Protein AF-A0A9P8T860-F1 (afdb_monomer)

Radius of gyration: 18.91 Å; Cα contacts (8 Å, |Δi|>4): 315; chains: 1; bounding box: 44×44×67 Å

Organism: NCBI:txid1378264

pLDDT: mean 85.7, std 18.09, range [30.73, 98.75]

Sequence (230 aa):
MTDKELSKEKPVKYVIIPVSTVGCGKTEINICLNKLLPGSKIVKNSDYSHSSSFYSACVHALLLDGINVVILNKNNHRSFHRSQVLSAFQKALGDNYDIKYICLDYLSDTDQTSSNFKDIAKSSISRRSGKEGNISGNEYSDAKVASIIDHFTKDFQKLDISSETNESFDLVLKLKPFEPEYHNNLKKISKELNETYPDLLPSIPDDKKLEELLKDIFTNTNKEDQKNTK

Secondary structure (DSSP, 8-state):
-------PPPPEEEEEEEE--TTSSHHHHHHHHHHHSTTEEEEEGGG-SSHHHHHHHHHHHHTSTT--EEEEES---SHHHHHHHHHHHHHHHTTT-EEEEEEEESSTTS-TTSHHHHHHHHHHHHHHTT-SS---SSPPPHHHHHHHHHHHHHT------SSSSS---SEEEE---STTTHHHHHHHHHHHHHHH-TTT-SSPPPHHHHHHHHHHHHHHHHHHHHHTT-

Foldseek 3Di:
DDPPPPPDAFAEAEEEAEAAAFQQCLVLLLQLLQVQWWQEDEQEPVVDPDPLVSLVVQLVSCVDPRHRYYYYNDNCQALVSQLVNVVSCCVRPVVRHHYAYEYEYAPLPHDLVDPVNLVSSLVSVCLLLLNPPDPDDDDQPSVNSSVRSCVSSVNGDHDDPPDPDRNDHPHYQYAHGDPPRSLVSLQSVLVVCCVPPCVRRVDRDDSVSSVVSSVVVSVVSNVVSVVVPD

Structure (mmCIF, N/CA/C/O backbone):
data_AF-A0A9P8T860-F1
#
_entry.id   AF-A0A9P8T860-F1
#
loop_
_atom_site.group_PDB
_atom_site.id
_atom_site.type_symbol
_atom_site.label_atom_id
_atom_site.label_alt_id
_atom_site.label_comp_id
_atom_site.label_asym_id
_atom_site.label_entity_id
_atom_site.label_seq_id
_atom_site.pdbx_PDB_ins_code
_atom_site.Cartn_x
_atom_site.Cartn_y
_atom_site.Cartn_z
_atom_site.occupancy
_atom_site.B_iso_or_equiv
_atom_site.auth_seq_id
_atom_site.auth_comp_id
_atom_site.auth_asym_id
_atom_site.auth_atom_id
_atom_site.pdbx_PDB_model_num
ATOM 1 N N . MET A 1 1 ? -26.586 17.240 37.371 1.00 40.09 1 MET A N 1
ATOM 2 C CA . MET A 1 1 ? -26.312 15.792 37.256 1.00 40.09 1 MET A CA 1
ATOM 3 C C . MET A 1 1 ?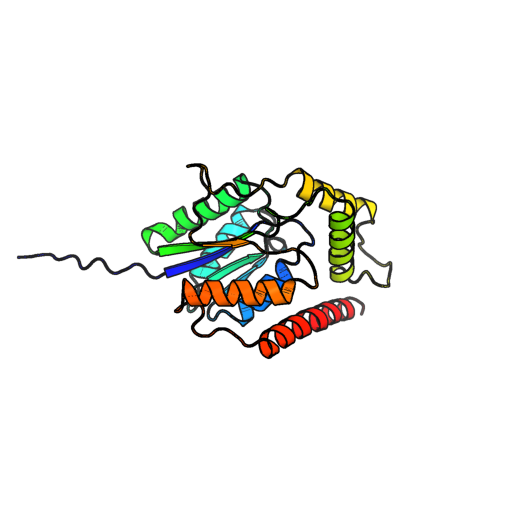 -25.517 15.605 35.981 1.00 40.09 1 MET A C 1
ATOM 5 O O . MET A 1 1 ? -25.828 16.253 34.997 1.00 40.09 1 MET A O 1
ATOM 9 N N . THR A 1 2 ? -24.396 14.904 36.079 1.00 42.91 2 THR A N 1
ATOM 10 C CA . THR A 1 2 ? -23.277 14.918 35.132 1.00 42.91 2 THR A CA 1
ATOM 11 C C . THR A 1 2 ? -23.538 14.043 33.910 1.00 42.91 2 THR A C 1
ATOM 13 O O . THR A 1 2 ? -23.426 12.822 34.016 1.00 42.91 2 THR A O 1
ATOM 16 N N . ASP A 1 3 ? -23.777 14.661 32.755 1.00 42.56 3 ASP A N 1
ATOM 17 C CA . ASP A 1 3 ? -23.624 14.002 31.457 1.00 42.56 3 ASP A CA 1
ATOM 18 C C . ASP A 1 3 ? -22.132 13.919 31.135 1.00 42.56 3 ASP A C 1
ATOM 20 O O . ASP A 1 3 ? -21.539 14.758 30.460 1.00 42.56 3 ASP A O 1
ATOM 24 N N . LYS A 1 4 ? -21.490 12.894 31.696 1.00 45.06 4 LYS A N 1
ATOM 25 C CA . LYS A 1 4 ? -20.243 12.378 31.146 1.00 45.06 4 LYS A CA 1
ATOM 26 C C . LYS A 1 4 ? -20.657 11.648 29.867 1.00 45.06 4 LYS A C 1
ATOM 28 O O . LYS A 1 4 ? -20.948 10.454 29.912 1.00 45.06 4 LYS A O 1
ATOM 33 N N . GLU A 1 5 ? -20.754 12.372 28.751 1.00 48.91 5 GLU A N 1
ATOM 34 C CA . GLU A 1 5 ? -20.689 11.747 27.432 1.00 48.91 5 GLU A CA 1
ATOM 35 C C . GLU A 1 5 ? -19.371 10.977 27.399 1.00 48.91 5 GLU A C 1
ATOM 37 O O . GLU A 1 5 ? -18.283 11.532 27.253 1.00 48.91 5 GLU A O 1
ATOM 42 N N . LEU A 1 6 ? -19.468 9.679 27.665 1.00 46.19 6 LEU A N 1
ATOM 43 C CA . LEU A 1 6 ? -18.391 8.743 27.454 1.00 46.19 6 LEU A CA 1
ATOM 44 C C . LEU A 1 6 ? -18.148 8.777 25.946 1.00 46.19 6 LEU A C 1
ATOM 46 O O . LEU A 1 6 ? -18.922 8.185 25.194 1.00 46.19 6 LEU A O 1
ATOM 50 N N . SER A 1 7 ? -17.147 9.540 25.500 1.00 55.41 7 SER A N 1
ATOM 51 C CA . SER A 1 7 ? -16.712 9.550 24.108 1.00 55.41 7 SER A CA 1
ATOM 52 C C . SER A 1 7 ? -16.383 8.107 23.741 1.00 55.41 7 SER A C 1
ATOM 54 O O . SER A 1 7 ? -15.329 7.597 24.120 1.00 55.41 7 SER A O 1
ATOM 56 N N . LYS A 1 8 ? -17.319 7.404 23.095 1.00 65.50 8 LYS A N 1
ATOM 57 C CA . LYS A 1 8 ? -17.055 6.063 22.583 1.00 65.50 8 LYS A CA 1
ATOM 58 C C . LYS A 1 8 ? -15.900 6.218 21.609 1.00 65.50 8 LYS A C 1
ATOM 60 O O . LYS A 1 8 ? -16.024 6.965 20.639 1.00 65.50 8 LYS A O 1
ATOM 65 N N . GLU A 1 9 ? -14.781 5.565 21.904 1.00 83.44 9 GLU A N 1
ATOM 66 C CA . GLU A 1 9 ? -13.654 5.523 20.982 1.00 83.44 9 GLU A CA 1
ATOM 67 C C . GLU A 1 9 ? -14.160 5.035 19.626 1.00 83.44 9 GLU A C 1
ATOM 69 O O . GLU A 1 9 ? -14.922 4.064 19.535 1.00 83.44 9 GLU A O 1
ATOM 74 N N . LYS A 1 10 ? -13.809 5.777 18.574 1.00 91.88 10 LYS A N 1
ATOM 75 C CA . LYS A 1 10 ? -14.238 5.431 17.225 1.00 91.88 10 LYS A CA 1
ATOM 76 C C . LYS A 1 10 ? -13.583 4.104 16.838 1.00 91.88 10 LYS A C 1
ATOM 78 O O . LYS A 1 10 ? -12.382 3.948 17.053 1.00 91.88 10 LYS A O 1
ATOM 83 N N . PRO A 1 11 ? -14.324 3.160 16.236 1.00 94.44 11 PRO A N 1
ATOM 84 C CA . PRO A 1 11 ? -13.715 1.954 15.695 1.00 94.44 11 PRO A CA 1
ATOM 85 C C . PRO A 1 11 ? -12.637 2.311 14.664 1.00 94.44 11 PRO A C 1
ATOM 87 O O . PRO A 1 11 ? -12.823 3.212 13.840 1.00 94.44 11 PRO A O 1
ATOM 90 N N . VAL A 1 12 ? -11.523 1.583 14.701 1.00 96.38 12 VAL A N 1
ATOM 91 C CA . VAL A 1 12 ? -10.369 1.838 13.834 1.00 96.38 12 VAL A CA 1
ATOM 92 C C . VAL A 1 12 ? -10.547 1.154 12.476 1.00 96.38 12 VAL A C 1
ATOM 94 O O . VAL A 1 12 ? -10.996 0.006 12.390 1.00 96.38 12 VAL A O 1
ATOM 97 N N . LYS A 1 13 ? -10.183 1.853 11.398 1.00 97.81 13 LYS A N 1
ATOM 98 C CA . LYS A 1 13 ? -10.101 1.317 10.032 1.00 97.81 13 LYS A CA 1
ATOM 99 C C . LYS A 1 13 ? -8.734 1.633 9.433 1.00 97.81 13 LYS A C 1
ATOM 101 O O . LYS A 1 13 ? -8.210 2.723 9.626 1.00 97.81 13 LYS A O 1
ATOM 106 N N . TYR A 1 14 ? -8.183 0.704 8.660 1.00 98.50 14 TYR A N 1
ATOM 107 C CA . TYR A 1 14 ? -6.854 0.826 8.065 1.00 98.50 14 TYR A CA 1
ATOM 108 C C . TYR A 1 14 ? -6.935 0.940 6.544 1.00 98.50 14 TYR A C 1
ATOM 110 O O . TYR A 1 14 ? -7.648 0.185 5.875 1.00 98.50 14 TYR A O 1
ATOM 118 N N . VAL A 1 15 ? -6.157 1.862 5.986 1.00 98.56 15 VAL A N 1
ATOM 119 C CA . VAL A 1 15 ? -6.066 2.102 4.545 1.00 98.56 15 VAL A CA 1
ATOM 120 C C . VAL A 1 15 ? -4.610 1.949 4.125 1.00 98.56 15 VAL A C 1
ATOM 122 O O . VAL A 1 15 ? -3.773 2.792 4.441 1.00 98.56 15 VAL A O 1
ATOM 125 N N . ILE A 1 16 ? -4.302 0.872 3.401 1.00 98.69 16 ILE A N 1
ATOM 126 C CA . ILE A 1 16 ? -2.951 0.595 2.900 1.00 98.69 16 ILE A CA 1
ATOM 127 C C . ILE A 1 16 ? -2.813 1.166 1.485 1.00 98.69 16 ILE A C 1
ATOM 129 O O . ILE A 1 16 ? -3.551 0.792 0.566 1.00 98.69 16 ILE A O 1
ATOM 133 N N . ILE A 1 17 ? -1.856 2.079 1.315 1.00 98.12 17 ILE A N 1
ATOM 134 C CA . ILE A 1 17 ? -1.696 2.933 0.136 1.00 98.12 17 ILE A CA 1
ATOM 135 C C . ILE A 1 17 ? -0.284 2.745 -0.434 1.00 98.12 17 ILE A C 1
ATOM 137 O O . ILE A 1 17 ? 0.679 3.304 0.091 1.00 98.12 17 ILE A O 1
ATOM 141 N N . PRO A 1 18 ? -0.124 1.999 -1.538 1.00 97.69 18 PRO A N 1
ATOM 142 C CA . PRO A 1 18 ? 1.141 1.946 -2.254 1.00 97.69 18 PRO A CA 1
ATOM 143 C C . PRO A 1 18 ? 1.462 3.288 -2.910 1.00 97.69 18 PRO A C 1
ATOM 145 O O . PRO A 1 18 ? 0.601 3.874 -3.569 1.00 97.69 18 PRO A O 1
ATOM 148 N N . VAL A 1 19 ? 2.717 3.716 -2.792 1.00 96.12 19 VAL A N 1
ATOM 149 C CA . VAL A 1 19 ? 3.338 4.813 -3.540 1.00 96.12 19 VAL A CA 1
ATOM 150 C C . VAL A 1 19 ? 4.437 4.194 -4.399 1.00 96.12 19 VAL A C 1
ATOM 152 O O . VAL A 1 19 ? 5.501 3.804 -3.928 1.00 96.12 19 VAL A O 1
ATOM 155 N N . SER A 1 20 ? 4.110 3.976 -5.670 1.00 95.31 20 SER A N 1
ATOM 156 C CA . SER A 1 20 ? 4.873 3.131 -6.593 1.00 95.31 20 SER A CA 1
ATOM 157 C C . SER A 1 20 ? 4.577 3.486 -8.050 1.00 95.31 20 SER A C 1
ATOM 159 O O . SER A 1 20 ? 3.669 4.263 -8.345 1.00 95.31 20 SER A O 1
ATOM 16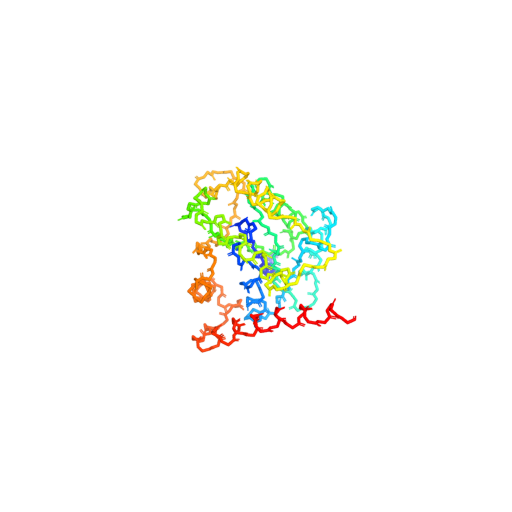1 N N . THR A 1 21 ? 5.305 2.878 -8.983 1.00 94.25 21 THR A N 1
ATOM 162 C CA . THR A 1 21 ? 5.004 2.898 -10.420 1.00 94.25 21 THR A CA 1
ATOM 163 C C . THR A 1 21 ? 4.648 1.491 -10.914 1.00 94.25 21 THR A C 1
ATOM 165 O O . THR A 1 21 ? 4.495 0.539 -10.140 1.00 94.25 21 THR A O 1
ATOM 168 N N . VAL A 1 22 ? 4.401 1.350 -12.218 1.00 89.88 22 VAL A N 1
ATOM 169 C CA . VAL A 1 22 ? 4.145 0.036 -12.820 1.00 89.88 22 VAL A CA 1
ATOM 170 C C . VAL A 1 22 ? 5.373 -0.871 -12.678 1.00 89.88 22 VAL A C 1
ATOM 172 O O . VAL A 1 22 ? 6.505 -0.414 -12.768 1.00 89.88 22 VAL A O 1
ATOM 175 N N . GLY A 1 23 ? 5.147 -2.162 -12.439 1.00 86.88 23 GLY A N 1
ATOM 176 C CA . GLY A 1 23 ? 6.224 -3.148 -12.311 1.00 86.88 23 GLY A CA 1
ATOM 177 C C . GLY A 1 23 ? 6.905 -3.232 -10.938 1.00 86.88 23 GLY A C 1
ATOM 178 O O . GLY A 1 23 ? 7.627 -4.190 -10.720 1.00 86.88 23 GLY A O 1
ATOM 179 N N . CYS A 1 24 ? 6.645 -2.337 -9.974 1.00 91.44 24 CYS A N 1
ATOM 180 C CA . CYS A 1 24 ? 7.350 -2.347 -8.675 1.00 91.44 24 CYS A CA 1
ATOM 181 C C . CYS A 1 24 ? 7.083 -3.561 -7.757 1.00 91.44 24 CYS A C 1
ATOM 183 O O . CYS A 1 24 ? 7.734 -3.673 -6.723 1.00 91.44 24 CYS A O 1
ATOM 185 N N . GLY A 1 25 ? 6.134 -4.447 -8.082 1.00 90.19 25 GLY A N 1
ATOM 186 C CA . GLY A 1 25 ? 5.765 -5.584 -7.221 1.00 90.19 25 GLY A CA 1
ATOM 187 C C . GLY A 1 25 ? 4.630 -5.332 -6.226 1.00 90.19 25 GLY A C 1
ATOM 188 O O . GLY A 1 25 ? 4.382 -6.141 -5.334 1.00 90.19 25 GLY A O 1
ATOM 189 N N . LYS A 1 26 ? 3.924 -4.197 -6.346 1.00 94.56 26 LYS A N 1
ATOM 190 C CA . LYS A 1 26 ? 2.867 -3.814 -5.391 1.00 94.56 26 LYS A CA 1
ATOM 191 C C . LYS A 1 26 ? 1.759 -4.859 -5.267 1.00 94.56 26 LYS A C 1
ATOM 193 O O . LYS A 1 26 ? 1.186 -5.018 -4.201 1.00 94.56 26 LYS A O 1
ATOM 198 N N . THR A 1 27 ? 1.405 -5.541 -6.356 1.00 92.88 27 THR A N 1
ATOM 199 C CA . THR A 1 27 ? 0.254 -6.448 -6.346 1.00 92.88 27 THR A CA 1
ATOM 200 C C . THR A 1 27 ? 0.613 -7.751 -5.647 1.00 92.88 27 THR A C 1
ATOM 202 O O . THR A 1 27 ? -0.199 -8.271 -4.895 1.00 92.88 27 THR A O 1
ATOM 205 N N . GLU A 1 28 ? 1.839 -8.223 -5.835 1.00 93.50 28 GLU A N 1
ATOM 206 C CA . GLU A 1 28 ? 2.414 -9.392 -5.179 1.00 93.50 28 GLU A CA 1
ATOM 207 C C . GLU A 1 28 ? 2.460 -9.160 -3.662 1.00 93.50 28 GLU A C 1
ATOM 209 O O . GLU A 1 28 ? 1.882 -9.929 -2.895 1.00 93.50 28 GLU A O 1
ATOM 214 N N . ILE A 1 29 ? 3.019 -8.024 -3.231 1.00 96.88 29 ILE A N 1
ATOM 215 C CA . ILE A 1 29 ? 3.019 -7.635 -1.815 1.00 96.88 29 ILE A CA 1
ATOM 216 C C . ILE A 1 29 ? 1.590 -7.492 -1.279 1.00 96.88 29 ILE A C 1
ATOM 218 O O . ILE A 1 29 ? 1.279 -8.061 -0.236 1.00 96.88 29 ILE A O 1
ATOM 222 N N . ASN A 1 30 ? 0.691 -6.811 -1.997 1.00 97.25 30 ASN A N 1
ATOM 223 C CA . ASN A 1 30 ? -0.700 -6.639 -1.570 1.00 97.25 30 ASN A CA 1
ATOM 224 C C . ASN A 1 30 ? -1.427 -7.981 -1.378 1.00 97.25 30 ASN A C 1
ATOM 226 O O . ASN A 1 30 ? -2.185 -8.120 -0.421 1.00 97.25 30 ASN A O 1
ATOM 230 N N . ILE A 1 31 ? -1.195 -8.972 -2.248 1.00 96.19 31 ILE A N 1
ATOM 231 C CA . ILE A 1 31 ? -1.779 -10.318 -2.120 1.00 96.19 31 ILE A CA 1
ATOM 232 C C . ILE A 1 31 ? -1.236 -11.033 -0.881 1.00 96.19 31 ILE A C 1
ATOM 234 O O . ILE A 1 31 ? -2.024 -11.628 -0.143 1.00 96.19 31 ILE A O 1
ATOM 238 N N . CYS A 1 32 ? 0.072 -10.959 -0.618 1.00 97.19 32 CYS A N 1
ATOM 239 C CA . CYS A 1 32 ? 0.642 -11.489 0.622 1.00 97.19 32 CYS A CA 1
ATOM 240 C C . CYS A 1 32 ? 0.016 -10.822 1.850 1.00 97.19 32 CYS A C 1
ATOM 242 O O . CYS A 1 32 ? -0.444 -11.520 2.750 1.00 97.19 32 CYS A O 1
ATOM 244 N N . LEU A 1 33 ? -0.073 -9.489 1.864 1.00 98.00 33 LEU A N 1
ATOM 245 C CA . LEU A 1 33 ? -0.686 -8.750 2.969 1.00 98.00 33 LEU A CA 1
ATOM 246 C C . LEU A 1 33 ? -2.149 -9.137 3.172 1.00 98.00 33 LEU A C 1
ATOM 248 O O . LEU A 1 33 ? -2.562 -9.341 4.306 1.00 98.00 33 LEU A O 1
ATOM 252 N N . ASN A 1 34 ? -2.916 -9.341 2.100 1.00 97.38 34 ASN A N 1
ATOM 253 C CA . ASN A 1 34 ? -4.310 -9.766 2.221 1.00 97.38 34 ASN A CA 1
ATOM 254 C C . ASN A 1 34 ? -4.470 -11.169 2.832 1.00 97.38 34 ASN A C 1
ATOM 256 O O . ASN A 1 34 ? -5.529 -11.508 3.349 1.00 97.38 34 ASN A O 1
ATOM 260 N N . LYS A 1 35 ? -3.439 -12.015 2.743 1.00 96.44 35 LYS A N 1
ATOM 261 C CA . LYS A 1 35 ? -3.414 -13.333 3.394 1.00 96.44 35 LYS A CA 1
ATOM 262 C C . LYS A 1 35 ? -2.918 -13.262 4.839 1.00 96.44 35 LYS A C 1
ATOM 264 O O . LYS A 1 35 ? -3.261 -14.137 5.627 1.00 96.44 35 LYS A O 1
ATOM 269 N N . LEU A 1 36 ? -2.096 -12.265 5.165 1.00 96.94 36 LEU A N 1
ATOM 270 C CA . LEU A 1 36 ? -1.535 -12.059 6.501 1.00 96.94 36 LEU A CA 1
ATOM 271 C C . LEU A 1 36 ? -2.468 -11.270 7.424 1.00 96.94 36 LEU A C 1
ATOM 273 O O . LEU A 1 36 ? -2.449 -11.506 8.625 1.00 96.94 36 LEU A O 1
ATOM 277 N N . LEU A 1 37 ? -3.262 -10.349 6.875 1.00 96.88 37 LEU A N 1
ATOM 278 C CA . LEU A 1 37 ? -4.127 -9.447 7.630 1.00 96.88 37 LEU A CA 1
ATOM 279 C C . LEU A 1 37 ? -5.572 -9.970 7.631 1.00 96.88 37 LEU A C 1
ATOM 281 O O . LEU A 1 37 ? -6.239 -9.915 6.589 1.00 96.88 37 LEU A O 1
ATOM 285 N N . PRO A 1 38 ? -6.088 -10.464 8.770 1.00 91.31 38 PRO A N 1
ATOM 286 C CA . PRO A 1 38 ? -7.497 -10.818 8.898 1.00 91.31 38 PRO A CA 1
ATOM 287 C C . PRO A 1 38 ? -8.384 -9.602 8.616 1.00 91.31 38 PRO A C 1
ATOM 289 O O . PRO A 1 38 ? -8.015 -8.476 8.937 1.00 91.31 38 PRO A O 1
ATOM 292 N N . GLY A 1 39 ? -9.550 -9.815 8.002 1.00 95.00 39 GLY A N 1
ATOM 293 C CA . GLY A 1 39 ? -10.477 -8.713 7.715 1.00 95.00 39 GLY A CA 1
ATOM 294 C C . GLY A 1 39 ? -9.956 -7.702 6.687 1.00 95.00 39 GLY A C 1
ATOM 295 O O . GLY A 1 39 ? -10.421 -6.561 6.644 1.00 95.00 39 GLY A O 1
ATOM 296 N N . SER A 1 40 ? -8.993 -8.097 5.851 1.00 97.94 40 SER A N 1
ATOM 297 C CA . SER A 1 40 ? -8.484 -7.258 4.770 1.00 97.94 40 SER A CA 1
ATOM 298 C C . SER A 1 40 ? -9.134 -7.553 3.423 1.00 97.94 40 SER A C 1
ATOM 300 O O . SER A 1 40 ? -9.544 -8.678 3.121 1.00 97.94 40 SER A O 1
ATOM 302 N N . LYS A 1 41 ? -9.247 -6.505 2.601 1.00 98.19 41 LYS A N 1
ATOM 303 C CA . LYS A 1 41 ? -9.768 -6.598 1.238 1.00 98.19 41 LYS A CA 1
ATOM 304 C C . LYS A 1 41 ? -8.939 -5.770 0.262 1.00 98.19 41 LYS A C 1
ATOM 306 O O . LYS A 1 41 ? -8.794 -4.558 0.419 1.00 98.19 41 LYS A O 1
ATOM 311 N N . ILE A 1 42 ? -8.446 -6.413 -0.795 1.00 98.19 42 ILE A N 1
ATOM 312 C CA . ILE A 1 42 ? -7.829 -5.724 -1.935 1.00 98.19 42 ILE A CA 1
ATOM 313 C C . ILE A 1 42 ? -8.914 -5.165 -2.855 1.00 98.19 42 ILE A C 1
ATOM 315 O O . ILE A 1 42 ? -9.836 -5.878 -3.252 1.00 98.19 42 ILE A O 1
ATOM 319 N N . VAL A 1 43 ? -8.737 -3.917 -3.284 1.00 97.94 43 VAL A N 1
ATOM 320 C CA . VAL A 1 43 ? -9.497 -3.326 -4.393 1.00 97.94 43 VAL A CA 1
ATOM 321 C C . VAL A 1 43 ? -8.518 -2.959 -5.506 1.00 97.94 43 VAL A C 1
ATOM 323 O O . VAL A 1 43 ? -7.520 -2.274 -5.266 1.00 97.94 43 VAL A O 1
ATOM 326 N N . LYS A 1 44 ? -8.764 -3.437 -6.732 1.00 95.44 44 LYS A N 1
ATOM 327 C CA . LYS A 1 44 ? -7.885 -3.204 -7.887 1.00 95.44 44 LYS A CA 1
ATOM 328 C C . LYS A 1 44 ? -8.380 -2.021 -8.708 1.00 95.44 44 LYS A C 1
ATOM 330 O O . LYS A 1 44 ? -9.524 -1.996 -9.138 1.00 95.44 44 LYS A O 1
ATOM 335 N N . ASN A 1 45 ? -7.502 -1.053 -8.978 1.00 93.69 45 ASN A N 1
ATOM 336 C CA . ASN A 1 45 ? -7.870 0.105 -9.800 1.00 93.69 45 ASN A CA 1
ATOM 337 C C . ASN A 1 45 ? -8.169 -0.269 -11.261 1.00 93.69 45 ASN A C 1
ATOM 339 O O . ASN A 1 45 ? -8.870 0.471 -11.935 1.00 93.69 45 ASN A O 1
ATOM 343 N N . SER A 1 46 ? -7.649 -1.398 -11.754 1.00 88.88 46 SER A N 1
ATOM 344 C CA . SER A 1 46 ? -7.932 -1.913 -13.102 1.00 88.88 46 SER A CA 1
ATOM 345 C C . SER A 1 46 ? -9.408 -2.207 -13.353 1.00 88.88 46 SER A C 1
ATOM 347 O O . SER A 1 46 ? -9.827 -2.220 -14.504 1.00 88.88 46 SER A O 1
ATOM 349 N N . ASP A 1 47 ? -10.182 -2.432 -12.292 1.00 91.62 47 ASP A N 1
ATOM 350 C CA . ASP A 1 47 ? -11.568 -2.891 -12.386 1.00 91.62 47 ASP A CA 1
ATOM 351 C C . ASP A 1 47 ? -12.547 -1.709 -12.534 1.00 91.62 47 ASP A C 1
ATOM 353 O O . ASP A 1 47 ? -13.756 -1.904 -12.639 1.00 91.62 47 ASP A O 1
ATOM 357 N N . TYR A 1 48 ? -12.035 -0.470 -12.545 1.00 93.56 48 TYR A N 1
ATOM 358 C CA . TYR A 1 48 ? -12.829 0.757 -12.557 1.00 93.56 48 TYR A CA 1
ATOM 359 C C . TYR A 1 48 ? -12.335 1.726 -13.631 1.00 93.56 48 TYR A C 1
ATOM 361 O O . TYR A 1 48 ? -11.145 2.012 -13.743 1.00 93.56 48 TYR A O 1
ATOM 369 N N . SER A 1 49 ? -13.271 2.309 -14.380 1.00 89.00 49 SER A N 1
ATOM 370 C CA . SER A 1 49 ? -12.966 3.294 -15.428 1.00 89.00 49 SER A CA 1
ATOM 371 C C . SER A 1 49 ? -12.609 4.682 -14.881 1.00 89.00 49 SER A C 1
ATOM 373 O O . SER A 1 49 ? -11.982 5.479 -15.577 1.00 89.00 49 SER A O 1
ATOM 375 N N . HIS A 1 50 ? -13.002 4.988 -13.639 1.00 92.38 50 HIS A N 1
ATOM 376 C CA . HIS A 1 50 ? -12.815 6.299 -13.017 1.00 92.38 50 HIS A CA 1
ATOM 377 C C . HIS A 1 50 ? -12.266 6.181 -11.593 1.00 92.38 50 HIS A C 1
ATOM 379 O O . HIS A 1 50 ? -12.696 5.326 -10.816 1.00 92.38 50 HIS A O 1
ATOM 385 N N . SER A 1 51 ? -11.367 7.101 -11.221 1.00 90.38 51 SER A N 1
ATOM 386 C CA . SER A 1 51 ? -10.772 7.147 -9.876 1.00 90.38 51 SER A CA 1
ATOM 387 C C . SER A 1 51 ? -11.820 7.302 -8.772 1.00 90.38 51 SER A C 1
ATOM 389 O O . SER A 1 51 ? -11.670 6.708 -7.712 1.00 90.38 51 SER A O 1
ATOM 391 N N . SER A 1 52 ? -12.894 8.062 -9.012 1.00 93.00 52 SER A N 1
ATOM 392 C CA . SER A 1 52 ? -13.988 8.231 -8.047 1.00 93.00 52 SER A CA 1
ATOM 393 C C . SER A 1 52 ? -14.689 6.908 -7.741 1.00 93.00 52 SER A C 1
ATOM 395 O O . SER A 1 52 ? -14.857 6.576 -6.574 1.00 93.00 52 SER A O 1
ATOM 397 N N . SER A 1 53 ? -15.020 6.118 -8.768 1.00 95.94 53 SER A N 1
ATOM 398 C CA . SER A 1 53 ? -15.625 4.790 -8.609 1.00 95.94 53 SER A CA 1
ATOM 399 C C . SER A 1 53 ? -14.709 3.833 -7.847 1.00 95.94 53 SER A C 1
ATOM 401 O O . SER A 1 53 ? -15.177 3.112 -6.969 1.00 95.94 53 SER A O 1
ATOM 403 N N . PHE A 1 54 ? -13.403 3.875 -8.129 1.00 97.38 54 PHE A N 1
ATOM 404 C CA . PHE A 1 54 ? -12.411 3.110 -7.378 1.00 97.38 54 PHE A CA 1
ATOM 405 C C . PHE A 1 54 ? -12.399 3.503 -5.891 1.00 97.38 54 PHE A C 1
ATOM 407 O O . PHE A 1 54 ? -12.491 2.630 -5.032 1.00 97.38 54 PHE A O 1
ATOM 414 N N . TYR A 1 55 ? -12.348 4.799 -5.565 1.00 97.25 55 TYR A N 1
ATOM 415 C CA . TYR A 1 55 ? -12.352 5.247 -4.167 1.00 97.25 55 TYR A CA 1
ATOM 416 C C . TYR A 1 55 ? -13.665 4.906 -3.449 1.00 97.25 55 TYR A C 1
ATOM 418 O O . TYR A 1 55 ? -13.619 4.436 -2.314 1.00 97.25 55 TYR A O 1
ATOM 426 N N . SER A 1 56 ? -14.819 5.054 -4.108 1.00 97.31 56 SER A N 1
ATOM 427 C CA . SER A 1 56 ? -16.110 4.614 -3.562 1.00 97.31 56 SER A CA 1
ATOM 428 C C . SER A 1 56 ? -16.121 3.117 -3.259 1.00 97.31 56 SER A C 1
ATOM 430 O O . SER A 1 56 ? -16.579 2.718 -2.192 1.00 97.31 56 SER A O 1
ATOM 432 N N . ALA A 1 57 ? -15.564 2.283 -4.141 1.00 98.25 57 ALA A N 1
ATOM 433 C CA . ALA A 1 57 ? -15.451 0.850 -3.893 1.00 98.25 57 ALA A CA 1
ATOM 434 C C . ALA A 1 57 ? -14.526 0.524 -2.710 1.00 98.25 57 ALA A C 1
ATOM 436 O O . ALA A 1 57 ? -14.834 -0.371 -1.923 1.00 98.25 57 ALA A O 1
ATOM 437 N N . CYS A 1 58 ? -13.426 1.263 -2.542 1.00 98.38 58 CYS A N 1
ATOM 438 C CA . CYS A 1 58 ? -12.549 1.111 -1.382 1.00 98.38 58 CYS A CA 1
ATOM 439 C C . CYS A 1 58 ? -13.243 1.506 -0.069 1.00 98.38 58 CYS A C 1
ATOM 441 O O . CYS A 1 58 ? -13.107 0.801 0.928 1.00 98.38 58 CYS A O 1
ATOM 443 N N . VAL A 1 59 ? -14.019 2.594 -0.070 1.00 98.31 59 VAL A N 1
ATOM 444 C CA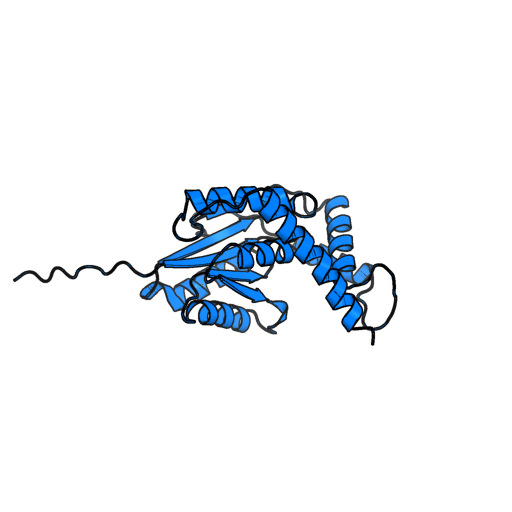 . VAL A 1 59 ? -14.834 3.003 1.085 1.00 98.31 59 VAL A CA 1
ATOM 445 C C . VAL A 1 59 ? -15.891 1.943 1.396 1.00 98.31 59 VAL A C 1
ATOM 447 O O . VAL A 1 59 ? -15.998 1.505 2.536 1.00 98.31 59 VAL A O 1
ATOM 450 N N . HIS A 1 60 ? -16.627 1.471 0.386 1.00 98.00 60 HIS A N 1
ATOM 451 C CA . HIS A 1 60 ? -17.635 0.423 0.564 1.00 98.00 60 HIS A CA 1
ATOM 452 C C . HIS A 1 60 ? -17.025 -0.875 1.097 1.00 98.00 60 HIS A C 1
ATOM 454 O O . HIS A 1 60 ? -17.644 -1.534 1.924 1.00 98.00 60 HIS A O 1
ATOM 460 N N . ALA A 1 61 ? -15.809 -1.234 0.672 1.00 98.00 61 ALA A N 1
ATOM 461 C CA . ALA A 1 61 ? -15.109 -2.403 1.194 1.00 98.00 61 ALA A CA 1
ATOM 462 C C . ALA A 1 61 ? -14.923 -2.333 2.718 1.00 98.00 61 ALA A C 1
ATOM 464 O O . ALA A 1 61 ? -15.169 -3.334 3.383 1.00 98.00 61 ALA A O 1
ATOM 465 N N . LEU A 1 62 ? -14.564 -1.168 3.271 1.00 97.62 62 LEU A N 1
ATOM 466 C CA . LEU A 1 62 ? -14.409 -0.971 4.720 1.00 97.62 62 LEU A CA 1
ATOM 467 C C . LEU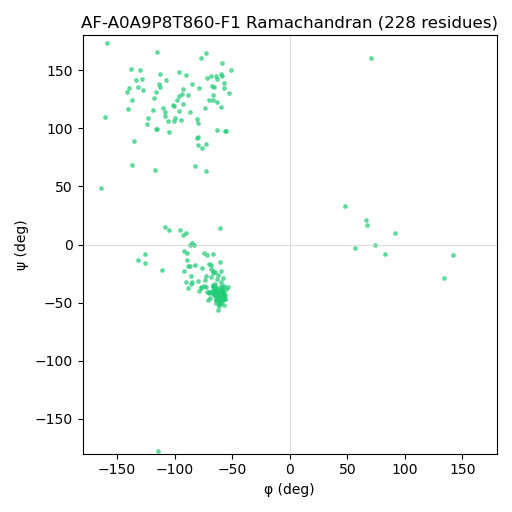 A 1 62 ? -15.727 -0.982 5.502 1.00 97.62 62 LEU A C 1
ATOM 469 O O . LEU A 1 62 ? -15.698 -1.106 6.727 1.00 97.62 62 LEU A O 1
ATOM 473 N N . LEU A 1 63 ? -16.863 -0.824 4.825 1.00 96.62 63 LEU A N 1
ATOM 474 C CA . LEU A 1 63 ? -18.191 -0.877 5.438 1.00 96.62 63 LEU A CA 1
ATOM 475 C C . LEU A 1 63 ? -18.771 -2.296 5.475 1.00 96.62 63 LEU A C 1
ATOM 477 O O . LEU A 1 63 ? -19.817 -2.499 6.080 1.00 96.62 63 LEU A O 1
ATOM 481 N N . LEU A 1 64 ? -18.114 -3.271 4.838 1.00 97.12 64 LEU A N 1
ATOM 482 C CA . LEU A 1 64 ? -18.527 -4.669 4.908 1.00 97.12 64 LEU A CA 1
ATOM 483 C C . LEU A 1 64 ? -18.232 -5.255 6.291 1.00 97.12 64 LEU A C 1
ATOM 485 O O . LEU A 1 64 ? -17.188 -4.981 6.891 1.00 97.12 64 LEU A O 1
ATOM 489 N N . ASP A 1 65 ? -19.131 -6.119 6.757 1.00 95.75 65 ASP A N 1
ATOM 490 C CA . ASP A 1 65 ? -18.971 -6.825 8.024 1.00 95.75 65 ASP A CA 1
ATOM 491 C C . ASP A 1 65 ? -17.669 -7.632 8.051 1.00 95.75 65 ASP A C 1
ATOM 493 O O . ASP A 1 65 ? -17.306 -8.319 7.094 1.00 95.75 65 ASP A O 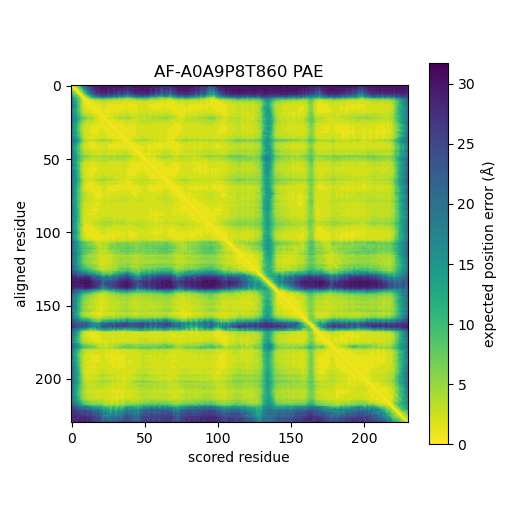1
ATOM 497 N N . GLY A 1 66 ? -16.944 -7.525 9.165 1.00 94.69 66 GLY A N 1
ATOM 498 C CA . GLY A 1 66 ? -15.659 -8.197 9.359 1.00 94.69 66 GLY A CA 1
ATOM 499 C C . GLY A 1 66 ? -14.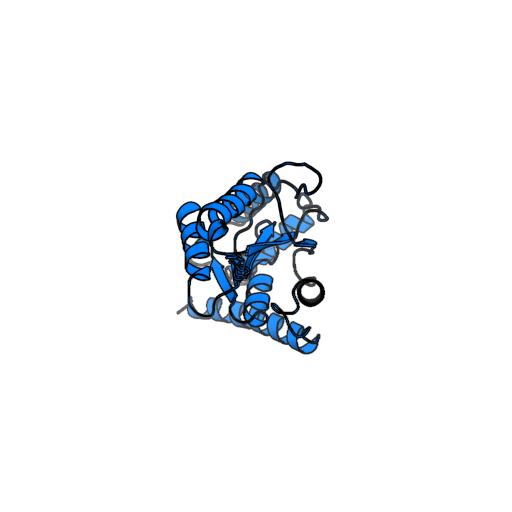482 -7.591 8.586 1.00 94.69 66 GLY A C 1
ATOM 500 O O . GLY A 1 66 ? -13.371 -8.091 8.737 1.00 94.69 66 GLY A O 1
ATOM 501 N N . ILE A 1 67 ? -14.683 -6.526 7.797 1.00 98.00 67 ILE A N 1
ATOM 502 C CA . ILE A 1 67 ? -13.594 -5.834 7.097 1.00 98.00 67 ILE A CA 1
ATOM 503 C C . ILE A 1 67 ? -13.160 -4.594 7.878 1.00 98.00 67 ILE A C 1
ATOM 505 O O . ILE A 1 67 ? -13.950 -3.692 8.163 1.00 98.00 67 ILE A O 1
ATOM 509 N N . ASN A 1 68 ? -11.877 -4.519 8.208 1.00 97.19 68 ASN A N 1
ATOM 510 C CA . ASN A 1 68 ? -11.252 -3.372 8.870 1.00 97.19 68 ASN A CA 1
ATOM 511 C C . ASN A 1 68 ? -10.041 -2.826 8.105 1.00 97.19 68 ASN A C 1
ATOM 513 O O . ASN A 1 68 ? -9.566 -1.747 8.449 1.00 97.19 68 ASN A O 1
ATOM 517 N N . VAL A 1 69 ? -9.584 -3.510 7.052 1.00 98.56 69 VAL A N 1
ATOM 518 C CA . VAL A 1 69 ? -8.453 -3.076 6.224 1.00 98.56 69 VAL A CA 1
ATOM 519 C C . VAL A 1 69 ? -8.849 -3.059 4.755 1.00 98.56 69 VAL A C 1
ATOM 521 O O . VAL A 1 69 ? -9.368 -4.042 4.223 1.00 98.56 69 VAL A O 1
ATOM 524 N N . VAL A 1 70 ? -8.522 -1.974 4.059 1.00 98.75 70 VAL A N 1
ATOM 525 C CA . VAL A 1 70 ? -8.576 -1.927 2.596 1.00 98.75 70 VAL A CA 1
ATOM 526 C C . VAL A 1 70 ? -7.183 -1.705 2.026 1.00 98.75 70 VAL A C 1
ATOM 528 O O . VAL A 1 70 ? -6.446 -0.818 2.455 1.00 98.75 70 VAL A O 1
ATOM 531 N N . ILE A 1 71 ? -6.822 -2.525 1.041 1.00 98.75 71 ILE A N 1
ATOM 532 C CA . ILE A 1 71 ? -5.535 -2.461 0.350 1.00 98.75 71 ILE A CA 1
ATOM 533 C C . ILE A 1 71 ? -5.779 -1.923 -1.058 1.00 98.75 71 ILE A C 1
ATOM 535 O O . ILE A 1 71 ? -6.370 -2.593 -1.913 1.00 98.75 71 ILE A O 1
ATOM 539 N N . LEU A 1 72 ? -5.322 -0.697 -1.313 1.00 98.31 72 LEU A N 1
ATOM 540 C CA . LEU A 1 72 ? -5.504 -0.042 -2.603 1.00 98.31 72 LEU A CA 1
ATOM 541 C C . LEU A 1 72 ? -4.469 -0.577 -3.592 1.00 98.31 72 LEU A C 1
ATOM 543 O O . LEU A 1 72 ? -3.315 -0.157 -3.589 1.00 98.31 72 LEU A O 1
ATOM 547 N N . ASN A 1 73 ? -4.866 -1.445 -4.520 1.00 96.88 73 ASN A N 1
ATOM 548 C CA . ASN A 1 73 ? -3.968 -1.891 -5.585 1.00 96.88 73 ASN A CA 1
ATOM 549 C C . ASN A 1 73 ? -3.929 -0.862 -6.735 1.00 96.88 73 ASN A C 1
ATOM 551 O O . ASN A 1 73 ? -4.403 -1.104 -7.848 1.00 96.88 73 ASN A O 1
ATOM 555 N N . LYS A 1 74 ? -3.365 0.313 -6.424 1.00 95.19 74 LYS A N 1
ATOM 556 C CA . LYS A 1 74 ? -3.153 1.484 -7.289 1.00 95.19 74 LYS A CA 1
ATOM 557 C C . LYS A 1 74 ? -1.755 2.057 -7.025 1.00 95.19 74 LYS A C 1
ATOM 559 O O . LYS A 1 74 ? -1.230 1.922 -5.931 1.00 95.19 74 LYS A O 1
ATOM 564 N N . ASN A 1 75 ? -1.150 2.687 -8.030 1.00 95.00 75 ASN A N 1
ATOM 565 C CA . ASN A 1 75 ? 0.230 3.186 -7.959 1.00 95.00 75 ASN A CA 1
ATOM 566 C C . ASN A 1 75 ? 0.412 4.422 -7.053 1.00 95.00 75 ASN A C 1
ATOM 568 O O . ASN A 1 75 ? 1.425 4.543 -6.386 1.00 95.00 75 ASN A O 1
ATOM 572 N N . ASN A 1 76 ? -0.524 5.378 -7.093 1.00 95.50 76 ASN A N 1
ATOM 573 C CA . ASN A 1 76 ? -0.461 6.662 -6.362 1.00 95.50 76 ASN A CA 1
ATOM 574 C C . ASN A 1 76 ? 0.874 7.440 -6.488 1.00 95.50 76 ASN A C 1
ATOM 576 O O . ASN A 1 76 ? 1.280 8.161 -5.583 1.00 95.50 76 ASN A O 1
ATOM 580 N N . HIS A 1 77 ? 1.525 7.339 -7.652 1.00 94.69 77 HIS A N 1
ATOM 581 C CA . HIS A 1 77 ? 2.811 7.974 -7.976 1.00 94.69 77 HIS A CA 1
ATOM 582 C C . HIS A 1 77 ? 2.831 9.514 -7.922 1.00 94.69 77 HIS A C 1
ATOM 584 O O . HIS A 1 77 ? 3.910 10.085 -7.899 1.00 94.69 77 HIS A O 1
ATOM 590 N N . ARG A 1 78 ? 1.677 10.193 -7.900 1.00 93.81 78 ARG A N 1
ATOM 591 C CA . ARG A 1 78 ? 1.565 11.664 -7.852 1.00 93.81 78 ARG A CA 1
ATOM 592 C C . ARG A 1 78 ? 0.973 12.100 -6.519 1.00 93.81 78 ARG A C 1
ATOM 594 O O . ARG A 1 78 ? 0.065 11.425 -6.033 1.00 93.81 78 ARG A O 1
ATOM 601 N N . SER A 1 79 ? 1.389 13.252 -6.000 1.00 92.56 79 SER A N 1
ATOM 602 C CA . SER A 1 79 ? 0.870 13.820 -4.747 1.00 92.56 79 SER A CA 1
ATOM 603 C C . SER A 1 79 ? -0.640 14.015 -4.791 1.00 92.56 79 SER A C 1
ATOM 605 O O . SER A 1 79 ? -1.364 13.544 -3.919 1.00 92.56 79 SER A O 1
ATOM 607 N N . PHE A 1 80 ? -1.150 14.549 -5.903 1.00 92.00 80 PHE A N 1
ATOM 608 C CA . PHE A 1 80 ? -2.588 14.696 -6.126 1.00 92.00 80 PHE A CA 1
ATOM 609 C C . PHE A 1 80 ? -3.362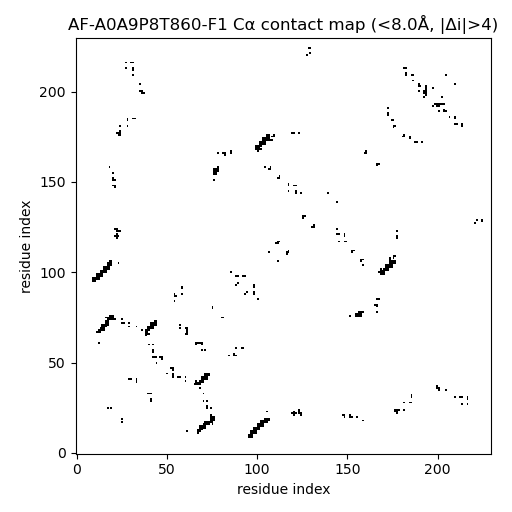 13.373 -5.982 1.00 92.00 80 PHE A C 1
ATOM 611 O O . PHE A 1 80 ? -4.455 13.354 -5.419 1.00 92.00 80 PHE A O 1
ATOM 618 N N . HIS A 1 81 ? -2.803 12.245 -6.440 1.00 93.38 81 HIS A N 1
ATOM 619 C CA . HIS A 1 81 ? -3.449 10.940 -6.270 1.00 93.38 81 HIS A CA 1
ATOM 620 C C . HIS A 1 81 ? -3.555 10.539 -4.797 1.00 93.38 81 HIS A C 1
ATOM 622 O O . HIS A 1 81 ? -4.543 9.913 -4.420 1.00 93.38 81 HIS A O 1
ATOM 628 N N . ARG A 1 82 ? -2.545 10.876 -3.990 1.00 94.19 82 ARG A N 1
ATOM 629 C CA . ARG A 1 82 ? -2.503 10.583 -2.555 1.00 94.19 82 ARG A CA 1
ATOM 630 C C . ARG A 1 82 ? -3.505 11.463 -1.812 1.00 94.19 82 ARG A C 1
ATOM 632 O O . ARG A 1 82 ? -4.365 10.925 -1.123 1.00 94.19 82 ARG A O 1
ATOM 639 N N . SER A 1 83 ? -3.522 12.771 -2.075 1.00 92.75 83 SER A N 1
ATOM 640 C CA . SER A 1 83 ? -4.508 13.690 -1.486 1.00 92.75 83 SER A CA 1
ATOM 641 C C . SER A 1 83 ? -5.955 13.312 -1.825 1.00 92.75 83 SER A C 1
ATOM 643 O O . SER A 1 83 ? -6.829 13.396 -0.966 1.00 92.75 83 SER A O 1
ATOM 645 N N . GLN A 1 84 ? -6.226 12.839 -3.050 1.00 94.12 84 GLN A N 1
ATOM 646 C CA . GLN A 1 84 ? -7.557 12.345 -3.422 1.00 94.12 84 GLN A CA 1
ATOM 647 C C . GLN A 1 84 ? -7.999 11.140 -2.588 1.00 94.12 84 GLN A C 1
ATOM 649 O O . GLN A 1 84 ? -9.158 11.078 -2.187 1.00 94.12 84 GLN A O 1
ATOM 654 N N . VAL A 1 85 ? -7.092 10.188 -2.342 1.00 94.88 85 VAL A N 1
ATOM 655 C CA . VAL A 1 85 ? -7.373 9.024 -1.494 1.00 94.88 85 VAL A CA 1
ATOM 656 C C . VAL A 1 85 ? -7.699 9.495 -0.079 1.00 94.88 85 VAL A C 1
ATOM 658 O O . VAL A 1 85 ? -8.792 9.218 0.405 1.00 94.88 85 VAL A O 1
ATOM 661 N N . LEU A 1 86 ? -6.796 10.256 0.546 1.00 94.81 86 LEU A N 1
ATOM 662 C CA . LEU A 1 86 ? -6.961 10.735 1.923 1.00 94.81 86 LEU A CA 1
ATOM 663 C C . LEU A 1 86 ? -8.272 11.518 2.091 1.00 94.81 86 LEU A C 1
ATOM 665 O O . LEU A 1 86 ? -9.065 11.231 2.984 1.00 94.81 86 LEU A O 1
ATOM 669 N N . SER A 1 87 ? -8.559 12.443 1.170 1.00 94.62 87 SER A N 1
ATOM 670 C CA . SER A 1 87 ? -9.795 13.230 1.186 1.00 94.62 87 SER A CA 1
ATOM 671 C C . SER A 1 87 ? -11.051 12.366 1.024 1.00 94.62 87 SER A C 1
ATOM 673 O O . SER A 1 87 ? -12.041 12.600 1.718 1.00 94.62 87 SER A O 1
ATOM 675 N N . ALA A 1 88 ? -11.026 11.353 0.149 1.00 95.62 88 ALA A N 1
ATOM 676 C CA . ALA A 1 88 ? -12.174 10.475 -0.070 1.00 95.62 88 ALA A CA 1
ATOM 677 C C . ALA A 1 88 ? -12.537 9.673 1.190 1.00 95.62 88 ALA A C 1
ATOM 679 O O . ALA A 1 88 ? -13.712 9.611 1.552 1.00 95.62 88 ALA A O 1
ATOM 680 N N . PHE A 1 89 ? -11.542 9.101 1.875 1.00 96.88 89 PHE A N 1
ATOM 681 C CA . PHE A 1 89 ? -11.761 8.363 3.121 1.00 96.88 89 PHE A CA 1
ATOM 682 C C . PHE A 1 89 ? -12.165 9.285 4.268 1.00 96.88 89 PHE A C 1
ATOM 684 O O . PHE A 1 89 ? -13.158 9.004 4.939 1.00 96.88 89 PHE A O 1
ATOM 691 N N . GLN A 1 90 ? -11.472 10.415 4.440 1.00 95.44 90 GLN A N 1
ATOM 692 C CA . GLN A 1 90 ? -11.796 11.383 5.487 1.00 95.44 90 GLN A CA 1
ATOM 693 C C . GLN A 1 90 ? -13.235 11.888 5.358 1.00 95.44 90 GLN A C 1
ATOM 695 O O . GLN A 1 90 ? -13.975 11.893 6.337 1.00 95.44 90 GLN A O 1
ATOM 700 N N . LYS A 1 91 ? -13.656 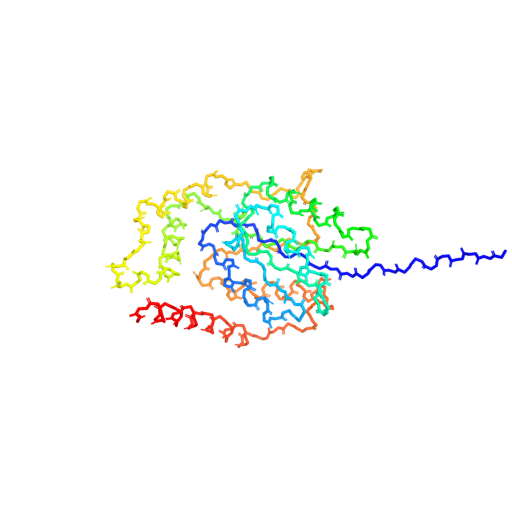12.254 4.141 1.00 95.81 91 LYS A N 1
ATOM 701 C CA . LYS A 1 91 ? -15.016 12.733 3.874 1.00 95.81 91 LYS A CA 1
ATOM 702 C C . LYS A 1 91 ? -16.077 11.658 4.112 1.00 95.81 91 LYS A C 1
ATOM 704 O O . LYS A 1 91 ? -17.179 11.987 4.535 1.00 95.81 91 LYS A O 1
ATOM 709 N N . ALA A 1 92 ? -15.788 10.403 3.775 1.00 96.81 92 ALA A N 1
ATOM 710 C CA . ALA A 1 92 ? -16.786 9.340 3.832 1.00 96.81 92 ALA A CA 1
ATOM 711 C C . ALA A 1 92 ? -16.907 8.682 5.214 1.00 96.81 92 ALA A C 1
ATOM 713 O O . ALA A 1 92 ? -17.996 8.249 5.582 1.00 96.81 92 ALA A O 1
ATOM 714 N N . LEU A 1 93 ? -15.801 8.567 5.955 1.00 96.12 93 LEU A N 1
ATOM 715 C CA . LEU A 1 93 ? -15.718 7.738 7.161 1.00 96.12 93 LEU A CA 1
ATOM 716 C C . LEU A 1 93 ? -15.229 8.497 8.406 1.00 96.12 93 LEU A C 1
ATOM 718 O O . LEU A 1 93 ? -15.423 7.991 9.510 1.00 96.12 93 LEU A O 1
ATOM 722 N N . GLY A 1 94 ? -14.633 9.688 8.267 1.00 93.94 94 GLY A N 1
ATOM 723 C CA . GLY A 1 94 ? -13.918 10.373 9.357 1.00 93.94 94 GLY A CA 1
ATOM 724 C C . GLY A 1 94 ? -14.784 10.752 10.564 1.00 93.94 94 GLY A C 1
ATOM 725 O O . GLY A 1 94 ? -14.296 10.798 11.696 1.00 93.94 94 GLY A O 1
ATOM 726 N N . ASP A 1 95 ? -16.087 10.952 10.367 1.00 94.62 95 ASP A N 1
ATOM 727 C CA . ASP A 1 95 ? -17.013 11.246 11.468 1.00 94.62 95 ASP A CA 1
ATOM 728 C C . ASP A 1 95 ? -17.294 10.015 12.341 1.00 94.62 95 ASP A C 1
ATOM 730 O O . ASP A 1 95 ? -17.519 10.160 13.540 1.00 94.62 95 ASP A O 1
ATOM 734 N N . ASN A 1 96 ? -17.191 8.808 11.777 1.00 95.50 96 ASN A N 1
ATOM 735 C CA . ASN A 1 96 ? -17.618 7.560 12.420 1.00 95.50 96 ASN A CA 1
ATOM 736 C C . ASN A 1 96 ? -16.460 6.625 12.801 1.00 95.50 96 ASN A C 1
ATOM 738 O O . ASN A 1 96 ? -16.627 5.778 13.676 1.00 95.50 96 ASN A O 1
ATOM 742 N N . TYR A 1 97 ? -15.300 6.767 12.158 1.00 96.56 97 TYR A N 1
ATOM 743 C CA . TYR A 1 97 ? -14.151 5.875 12.316 1.00 96.56 97 TYR A CA 1
ATOM 744 C C . TYR A 1 97 ? -12.869 6.668 12.582 1.00 96.56 97 TYR A C 1
ATOM 746 O O . TYR A 1 97 ? -12.717 7.791 12.101 1.00 96.56 97 TYR A O 1
ATOM 754 N N . ASP A 1 98 ? -11.939 6.066 13.324 1.00 95.94 98 ASP A N 1
ATOM 755 C CA . ASP A 1 98 ? -10.542 6.506 13.353 1.00 95.94 98 ASP A CA 1
ATOM 756 C C . ASP A 1 98 ? -9.806 5.816 12.195 1.00 95.94 98 ASP A C 1
ATOM 758 O O . ASP A 1 98 ? -9.725 4.587 12.143 1.00 95.94 98 ASP A O 1
ATOM 762 N N . ILE A 1 99 ? -9.344 6.589 11.212 1.00 97.00 99 ILE A N 1
ATOM 763 C CA . ILE A 1 99 ? -8.766 6.051 9.976 1.00 97.00 99 ILE A CA 1
ATOM 764 C C . ILE A 1 99 ? -7.248 6.143 10.064 1.00 97.00 99 ILE A C 1
ATOM 766 O O . ILE A 1 99 ? -6.712 7.243 10.160 1.00 97.00 99 ILE A O 1
ATOM 770 N N . LYS A 1 100 ? -6.566 4.998 9.979 1.00 97.31 100 LYS A N 1
ATOM 771 C CA . LYS A 1 100 ? -5.103 4.913 9.922 1.00 97.31 100 LYS A CA 1
ATOM 772 C C . LYS A 1 100 ? -4.631 4.689 8.493 1.00 97.31 100 LYS A C 1
ATOM 774 O O . LYS A 1 100 ? -4.953 3.674 7.865 1.00 97.31 100 LYS A O 1
ATOM 779 N N . TYR A 1 101 ? -3.849 5.628 7.980 1.00 97.62 101 TYR A N 1
ATOM 780 C CA . TYR A 1 101 ? -3.284 5.598 6.640 1.00 97.62 101 TYR A CA 1
ATOM 781 C C . TYR A 1 101 ? -1.858 5.046 6.676 1.00 97.62 101 TYR A C 1
ATOM 783 O O . TYR A 1 101 ? -0.943 5.668 7.212 1.00 97.62 101 TYR A O 1
ATOM 791 N N . ILE A 1 102 ? -1.658 3.884 6.053 1.00 98.19 102 ILE A N 1
ATOM 792 C CA . ILE A 1 102 ? -0.364 3.201 5.988 1.00 98.19 102 ILE A CA 1
ATOM 793 C C . ILE A 1 102 ? 0.182 3.318 4.563 1.00 98.19 102 ILE A C 1
ATOM 795 O O . ILE A 1 102 ? -0.376 2.759 3.616 1.00 98.19 102 ILE A O 1
ATOM 799 N N . CYS A 1 103 ? 1.290 4.033 4.403 1.00 97.69 103 CYS A N 1
ATOM 800 C CA . CYS A 1 103 ? 1.982 4.202 3.132 1.00 97.69 103 CYS A CA 1
ATOM 801 C C . CYS A 1 103 ? 3.000 3.078 2.906 1.00 97.69 103 CYS A C 1
ATOM 803 O O . CYS A 1 103 ? 3.858 2.831 3.753 1.00 97.69 103 CYS A O 1
ATOM 805 N N . LEU A 1 104 ? 2.940 2.435 1.737 1.00 98.00 104 LEU A N 1
ATOM 806 C CA . LEU A 1 104 ? 3.987 1.535 1.248 1.00 98.00 104 LEU A CA 1
ATOM 807 C C . LEU A 1 104 ? 4.776 2.260 0.155 1.00 98.00 104 LEU A C 1
ATOM 809 O O . LEU A 1 104 ? 4.345 2.300 -0.999 1.00 98.00 104 LEU A O 1
ATOM 813 N N . ASP A 1 105 ? 5.906 2.853 0.516 1.00 96.50 105 ASP A N 1
ATOM 814 C CA . ASP A 1 105 ? 6.719 3.680 -0.374 1.00 96.50 105 ASP A CA 1
ATOM 815 C C . ASP A 1 105 ? 7.824 2.856 -1.031 1.00 96.50 105 ASP A C 1
ATOM 817 O O . ASP A 1 105 ? 8.799 2.485 -0.386 1.00 96.50 105 ASP A O 1
ATOM 821 N N . TYR A 1 106 ? 7.679 2.573 -2.323 1.00 95.56 106 TYR A N 1
ATOM 822 C CA . TYR A 1 106 ? 8.618 1.732 -3.068 1.00 95.56 106 TYR A CA 1
ATOM 823 C C . TYR A 1 106 ? 9.776 2.512 -3.695 1.00 95.56 106 TYR A C 1
ATOM 825 O O . TYR A 1 106 ? 10.696 1.890 -4.220 1.00 95.56 106 TYR A O 1
ATOM 833 N N . LEU A 1 107 ? 9.703 3.845 -3.761 1.00 91.69 107 LEU A N 1
ATOM 834 C CA . LEU A 1 107 ? 10.492 4.603 -4.739 1.00 91.69 107 LEU A CA 1
ATOM 835 C C . LEU A 1 107 ? 11.253 5.801 -4.178 1.00 91.69 107 LEU A C 1
ATOM 837 O O . LEU A 1 107 ? 12.145 6.282 -4.872 1.00 91.69 107 LEU A O 1
ATOM 841 N N . SER A 1 108 ? 10.986 6.280 -2.959 1.00 83.38 108 SER A N 1
ATOM 842 C CA . SER A 1 108 ? 11.702 7.469 -2.455 1.00 83.38 108 SER A CA 1
ATOM 843 C C . SER A 1 108 ? 13.223 7.299 -2.378 1.00 83.38 108 SER A C 1
ATOM 845 O O . SER A 1 108 ? 13.951 8.262 -2.649 1.00 83.38 108 SER A O 1
ATOM 847 N N . ASP A 1 109 ? 13.687 6.075 -2.106 1.00 85.94 109 ASP A N 1
ATOM 848 C CA . ASP A 1 109 ? 15.109 5.711 -2.021 1.00 85.94 109 ASP A CA 1
ATOM 849 C C . ASP A 1 109 ? 15.600 4.925 -3.264 1.00 85.94 109 ASP A C 1
ATOM 851 O O . ASP A 1 109 ? 16.688 4.351 -3.248 1.00 85.94 109 ASP A O 1
ATOM 855 N N . THR A 1 110 ? 14.813 4.878 -4.348 1.00 86.25 110 THR A N 1
ATOM 856 C CA . THR A 1 110 ? 15.166 4.178 -5.598 1.00 86.25 110 THR A CA 1
ATOM 857 C C . THR A 1 110 ? 15.352 5.171 -6.741 1.00 86.25 110 THR A C 1
ATOM 859 O O . THR A 1 110 ? 14.532 6.067 -6.920 1.00 86.25 110 THR A O 1
ATOM 862 N N . ASP A 1 111 ? 16.382 4.982 -7.571 1.00 86.75 111 ASP A N 1
ATOM 863 C CA . ASP A 1 111 ? 16.501 5.702 -8.843 1.00 86.75 111 ASP A CA 1
ATOM 864 C C . ASP A 1 111 ? 15.634 5.046 -9.932 1.00 86.75 111 ASP A C 1
ATOM 866 O O . ASP A 1 111 ? 16.055 4.143 -10.666 1.00 86.75 111 ASP A O 1
ATOM 870 N N . GLN A 1 112 ? 14.403 5.540 -10.041 1.00 83.81 112 GLN A N 1
ATOM 871 C CA . GLN A 1 112 ? 13.415 5.114 -11.028 1.00 83.81 112 GLN A CA 1
ATOM 872 C C . GLN A 1 112 ? 13.696 5.620 -12.453 1.00 83.81 112 GLN A C 1
ATOM 874 O O . GLN A 1 112 ? 12.985 5.242 -13.388 1.00 83.81 112 GLN A O 1
ATOM 879 N N . THR A 1 113 ? 14.696 6.491 -12.636 1.00 84.50 113 THR A N 1
ATOM 880 C CA . THR A 1 113 ? 15.080 7.018 -13.956 1.00 84.50 113 THR A CA 1
ATOM 881 C C . THR A 1 113 ? 16.115 6.141 -14.660 1.00 84.50 113 THR A C 1
ATOM 883 O O . THR A 1 113 ? 16.222 6.195 -15.889 1.00 84.50 113 THR A O 1
ATOM 886 N N . SER A 1 114 ? 16.813 5.287 -13.902 1.00 87.81 114 SER A N 1
ATOM 887 C CA . SER A 1 114 ? 17.827 4.364 -14.410 1.00 87.81 114 SER A CA 1
ATOM 888 C C . SER A 1 114 ? 17.280 3.374 -15.450 1.00 87.81 114 SER A C 1
ATOM 890 O O . SER A 1 114 ? 16.141 2.905 -15.373 1.00 87.81 114 SER A O 1
ATOM 892 N N . SER A 1 115 ? 18.116 3.007 -16.428 1.00 86.69 115 SER A N 1
ATOM 893 C CA . SER A 1 115 ? 17.785 1.969 -17.420 1.00 86.69 115 SER A CA 1
ATOM 894 C C . SER A 1 115 ? 17.490 0.626 -16.754 1.00 86.69 115 SER A C 1
ATOM 896 O O . SER A 1 115 ? 16.493 -0.011 -17.083 1.00 86.69 115 SER A O 1
ATOM 898 N N . ASN A 1 116 ? 18.286 0.259 -15.746 1.00 87.81 116 ASN A N 1
ATOM 899 C CA . ASN A 1 116 ? 18.109 -0.970 -14.978 1.00 87.81 116 ASN A CA 1
ATOM 900 C C . ASN A 1 116 ? 16.710 -1.061 -14.346 1.00 87.81 116 ASN A C 1
ATOM 902 O O . ASN A 1 116 ? 16.035 -2.077 -14.490 1.00 87.81 116 ASN A O 1
ATOM 906 N N . PHE A 1 117 ? 16.229 0.016 -13.711 1.00 90.50 117 PHE A N 1
ATOM 907 C CA . PHE A 1 117 ? 14.869 0.052 -13.168 1.00 90.50 117 PHE A CA 1
ATOM 908 C C . PHE A 1 117 ? 13.823 -0.211 -14.257 1.00 90.50 117 PHE A C 1
ATOM 910 O O . PHE A 1 117 ? 12.916 -1.026 -14.075 1.00 90.50 117 PHE A O 1
ATOM 917 N N . LYS A 1 118 ? 13.952 0.466 -15.405 1.00 88.06 118 LYS A N 1
ATOM 918 C CA . LYS A 1 118 ? 13.000 0.333 -16.513 1.00 88.06 118 LYS A CA 1
ATOM 919 C C . LYS A 1 118 ? 12.994 -1.078 -17.087 1.00 88.06 118 LYS A C 1
ATOM 921 O O . LYS A 1 118 ? 11.920 -1.584 -17.399 1.00 88.06 118 LYS A O 1
ATOM 926 N N . ASP A 1 119 ? 14.147 -1.722 -17.208 1.00 87.12 119 ASP A N 1
ATOM 927 C CA . ASP A 1 119 ? 14.246 -3.065 -17.781 1.00 87.12 119 ASP A CA 1
ATOM 928 C C . ASP A 1 119 ? 13.698 -4.142 -16.835 1.00 87.12 119 ASP A C 1
ATOM 930 O O . ASP A 1 119 ? 12.979 -5.044 -17.279 1.00 87.12 119 ASP A O 1
ATOM 934 N N . ILE A 1 120 ? 13.906 -3.998 -15.522 1.00 86.62 120 ILE A N 1
ATOM 935 C CA . ILE A 1 120 ? 13.269 -4.875 -14.530 1.00 86.62 120 ILE A CA 1
ATOM 936 C C . ILE A 1 120 ? 11.748 -4.651 -14.512 1.00 86.62 120 ILE A C 1
ATOM 938 O O . ILE A 1 120 ? 10.976 -5.615 -14.505 1.00 86.62 120 ILE A O 1
ATOM 942 N N . ALA A 1 121 ? 11.289 -3.396 -14.582 1.00 87.25 121 ALA A N 1
ATOM 943 C CA . ALA A 1 121 ? 9.864 -3.077 -14.659 1.00 87.25 121 ALA A CA 1
ATOM 944 C C . ALA A 1 121 ? 9.205 -3.655 -15.925 1.00 87.25 121 ALA A C 1
ATOM 946 O O . ALA A 1 121 ? 8.128 -4.247 -15.824 1.00 87.25 121 ALA A O 1
ATOM 947 N N . LYS A 1 122 ? 9.857 -3.553 -17.097 1.00 86.31 122 LYS A N 1
ATOM 948 C CA . LYS A 1 122 ? 9.406 -4.203 -18.345 1.00 86.31 122 LYS A CA 1
ATOM 949 C C . LYS A 1 122 ? 9.286 -5.707 -18.155 1.00 86.31 122 LYS A C 1
ATOM 951 O O . LYS A 1 122 ? 8.220 -6.256 -18.409 1.00 86.31 122 LYS A O 1
ATOM 956 N N . SER A 1 123 ? 10.341 -6.348 -17.652 1.00 83.19 123 SER A N 1
ATOM 957 C CA . SER A 1 123 ? 10.379 -7.799 -17.435 1.00 83.19 123 SER A CA 1
ATOM 958 C C . SER A 1 123 ? 9.252 -8.259 -16.508 1.00 83.19 123 SER A C 1
ATOM 960 O O . SER A 1 123 ? 8.576 -9.249 -16.779 1.00 83.19 123 SER A O 1
ATOM 962 N N . SER A 1 124 ? 8.980 -7.484 -15.457 1.00 81.94 124 SER A N 1
ATOM 963 C CA . SER A 1 124 ? 7.910 -7.760 -14.493 1.00 81.94 124 SER A CA 1
ATOM 964 C C . SER A 1 124 ? 6.515 -7.650 -15.123 1.00 81.94 124 SER A C 1
ATOM 966 O O . SER A 1 124 ? 5.636 -8.467 -14.851 1.00 81.94 124 SER A O 1
ATOM 968 N N . ILE A 1 125 ? 6.296 -6.657 -15.992 1.00 80.00 125 ILE A N 1
ATOM 969 C CA . ILE A 1 125 ? 5.032 -6.483 -16.726 1.00 80.00 125 ILE A CA 1
ATOM 970 C C . ILE A 1 125 ? 4.854 -7.587 -17.779 1.00 80.00 125 ILE A C 1
ATOM 972 O O . ILE A 1 125 ? 3.754 -8.126 -17.918 1.00 80.00 125 ILE A O 1
ATOM 976 N N . SER A 1 126 ? 5.920 -7.950 -18.495 1.00 74.75 126 SER A N 1
ATOM 977 C CA . SER A 1 126 ? 5.899 -9.018 -19.500 1.00 74.75 126 SER A CA 1
ATOM 978 C C . SER A 1 126 ? 5.579 -10.376 -18.877 1.00 74.75 126 SER A C 1
ATOM 980 O O . SER A 1 126 ? 4.687 -11.066 -19.365 1.00 74.75 126 SER A O 1
ATOM 982 N N . ARG A 1 127 ? 6.209 -10.714 -17.743 1.00 70.69 127 ARG A N 1
ATOM 983 C CA . ARG A 1 127 ? 5.919 -11.944 -16.989 1.00 70.69 127 ARG A CA 1
ATOM 984 C C . ARG A 1 127 ? 4.448 -12.028 -16.583 1.00 70.69 127 ARG A C 1
ATOM 986 O O . ARG A 1 127 ? 3.811 -13.044 -16.796 1.00 70.69 127 ARG A O 1
ATOM 993 N N . ARG A 1 128 ? 3.885 -10.926 -16.079 1.00 66.50 128 ARG A N 1
ATOM 994 C CA . ARG A 1 128 ? 2.475 -10.844 -15.660 1.00 66.50 128 ARG A CA 1
ATOM 995 C C . ARG A 1 128 ? 1.472 -10.913 -16.815 1.00 66.50 128 ARG A C 1
ATOM 997 O O . ARG A 1 128 ? 0.293 -11.137 -16.581 1.00 66.50 128 ARG A O 1
ATOM 1004 N N . SER A 1 129 ? 1.907 -10.618 -18.036 1.00 62.25 129 SER A N 1
ATOM 1005 C CA . SER A 1 129 ? 1.053 -10.687 -19.226 1.00 62.25 129 SER A CA 1
ATOM 1006 C C . SER A 1 129 ? 1.189 -12.019 -19.969 1.00 62.25 129 SER A C 1
ATOM 1008 O O . SER A 1 129 ? 0.723 -12.113 -21.100 1.00 62.25 129 SER A O 1
ATOM 1010 N N . GLY A 1 130 ? 1.832 -13.027 -19.359 1.00 54.59 130 GLY A N 1
ATOM 1011 C CA . GLY A 1 130 ? 2.027 -14.350 -19.955 1.00 54.59 130 GLY A CA 1
ATOM 1012 C C . GLY A 1 130 ? 2.965 -14.360 -21.169 1.00 54.59 130 GLY A C 1
ATOM 1013 O O . GLY A 1 130 ? 2.960 -15.310 -21.946 1.00 54.59 130 GLY A O 1
ATOM 1014 N N . LYS A 1 131 ? 3.768 -13.303 -21.367 1.00 52.16 131 LYS A N 1
ATOM 1015 C CA . LYS A 1 131 ? 4.557 -13.086 -22.594 1.00 52.16 131 LYS A CA 1
ATOM 1016 C C . LYS A 1 131 ? 5.911 -13.781 -22.636 1.00 52.16 131 LYS A C 1
ATOM 1018 O O . LYS A 1 131 ? 6.634 -13.637 -23.622 1.00 52.16 131 LYS A O 1
ATOM 1023 N N . GLU A 1 132 ? 6.279 -14.541 -21.611 1.00 45.81 132 GLU A N 1
ATOM 1024 C CA . GLU A 1 132 ? 7.447 -15.422 -21.685 1.00 45.81 132 GLU A CA 1
ATOM 1025 C C . GLU A 1 132 ? 7.113 -16.637 -22.589 1.00 45.81 132 GLU A C 1
ATOM 1027 O O . GLU A 1 132 ? 7.060 -17.768 -22.121 1.00 45.81 132 GLU A O 1
ATOM 1032 N N . GLY A 1 133 ? 6.840 -16.414 -23.890 1.00 39.81 133 GLY A N 1
ATOM 1033 C CA . GLY A 1 133 ? 6.866 -17.485 -24.898 1.00 39.81 133 GLY A CA 1
ATOM 1034 C C . GLY A 1 133 ? 5.827 -17.518 -26.028 1.00 39.81 133 GLY A C 1
ATOM 1035 O O . GLY A 1 133 ? 6.026 -18.326 -26.926 1.00 39.81 133 GLY A O 1
ATOM 1036 N N . ASN A 1 134 ? 4.764 -16.704 -26.069 1.00 32.09 134 ASN A N 1
ATOM 1037 C CA . ASN A 1 134 ? 3.796 -16.762 -27.183 1.00 32.09 134 ASN A CA 1
ATOM 1038 C C . ASN A 1 134 ? 3.314 -15.375 -27.614 1.00 32.09 134 ASN A C 1
ATOM 1040 O O . ASN A 1 134 ? 2.662 -14.683 -26.843 1.00 32.09 134 ASN A O 1
ATOM 1044 N N . ILE A 1 135 ? 3.633 -15.017 -28.862 1.00 38.50 135 ILE A N 1
ATOM 1045 C CA . ILE A 1 135 ? 3.077 -13.873 -29.589 1.00 38.50 135 ILE A CA 1
ATOM 1046 C C . ILE A 1 135 ? 1.704 -14.300 -30.115 1.00 38.50 135 ILE A C 1
ATOM 1048 O O . ILE A 1 135 ? 1.607 -14.875 -31.199 1.00 38.50 135 ILE A O 1
ATOM 1052 N N . SER A 1 136 ? 0.634 -14.052 -29.366 1.00 32.72 136 SER A N 1
ATOM 1053 C CA . SER A 1 136 ? -0.716 -14.088 -29.927 1.00 32.72 136 SER A CA 1
ATOM 1054 C C . SER A 1 136 ? -1.728 -13.338 -29.062 1.00 32.72 136 SER A C 1
ATOM 1056 O O . SER A 1 136 ? -2.194 -13.835 -28.039 1.00 32.72 136 SER A O 1
ATOM 1058 N N . GLY A 1 137 ? -2.185 -12.191 -29.573 1.00 36.22 137 GLY A N 1
ATOM 1059 C CA . GLY A 1 137 ? -3.627 -11.924 -29.605 1.00 36.22 137 GLY A CA 1
ATOM 1060 C C . GLY A 1 137 ? -4.102 -10.547 -29.154 1.00 36.22 137 GLY A C 1
ATOM 1061 O O . GLY A 1 137 ? -5.120 -10.092 -29.661 1.00 36.22 137 GLY A O 1
ATOM 1062 N N . ASN A 1 138 ? -3.405 -9.852 -28.248 1.00 45.03 138 ASN A N 1
ATOM 1063 C CA . ASN A 1 138 ? -3.799 -8.487 -27.843 1.00 45.03 138 ASN A CA 1
ATOM 1064 C C . ASN A 1 138 ? -2.668 -7.733 -27.114 1.00 45.03 138 ASN A C 1
ATOM 1066 O O . ASN A 1 138 ? -2.813 -7.193 -26.016 1.00 45.03 138 ASN A O 1
ATOM 1070 N N . GLU A 1 139 ? -1.480 -7.763 -27.710 1.00 52.88 139 GLU A N 1
ATOM 1071 C CA . GLU A 1 139 ? -0.222 -7.473 -27.030 1.00 52.88 139 GLU A CA 1
ATOM 1072 C C . GLU A 1 139 ? 0.218 -6.010 -27.161 1.00 52.88 139 GLU A C 1
ATOM 1074 O O . GLU A 1 139 ? 0.341 -5.455 -28.249 1.00 52.88 139 GLU A O 1
ATOM 1079 N N . TYR A 1 140 ? 0.540 -5.374 -26.034 1.00 57.72 140 TYR A N 1
ATOM 1080 C CA . TYR A 1 140 ? 1.296 -4.119 -26.034 1.00 57.72 140 TYR A CA 1
ATOM 1081 C C . TYR A 1 140 ? 2.686 -4.381 -26.635 1.00 57.72 140 TYR A C 1
ATOM 1083 O O . TYR A 1 140 ? 3.397 -5.225 -26.101 1.00 57.72 140 TYR A O 1
ATOM 1091 N N . SER A 1 141 ? 3.098 -3.689 -27.701 1.00 75.12 141 SER A N 1
ATOM 1092 C CA . SER A 1 141 ? 4.484 -3.785 -28.192 1.00 75.12 141 SER A CA 1
ATOM 1093 C C . SER A 1 141 ? 5.481 -3.376 -27.101 1.00 75.12 141 SER A C 1
ATOM 1095 O O . SER A 1 141 ? 5.130 -2.594 -26.212 1.00 75.12 141 SER A O 1
ATOM 1097 N N . ASP A 1 142 ? 6.731 -3.838 -27.175 1.00 78.25 142 ASP A N 1
ATOM 1098 C CA . ASP A 1 142 ? 7.784 -3.435 -26.224 1.00 78.25 142 ASP A CA 1
ATOM 1099 C C . ASP A 1 142 ? 7.920 -1.911 -26.130 1.00 78.25 142 ASP A C 1
ATOM 1101 O O . ASP A 1 142 ? 8.074 -1.354 -25.043 1.00 78.25 142 ASP A O 1
ATOM 1105 N N . ALA A 1 143 ? 7.755 -1.216 -27.260 1.00 82.69 143 ALA A N 1
ATOM 1106 C CA . ALA A 1 143 ? 7.713 0.242 -27.315 1.00 82.69 143 ALA A CA 1
ATOM 1107 C C . ALA A 1 143 ? 6.541 0.830 -26.507 1.00 82.69 143 ALA A C 1
ATOM 1109 O O . ALA A 1 143 ? 6.706 1.828 -25.804 1.00 82.69 143 ALA A O 1
ATOM 1110 N N . LYS A 1 144 ? 5.361 0.202 -26.558 1.00 84.12 144 LYS A N 1
ATOM 1111 C CA . LYS A 1 144 ? 4.185 0.626 -25.789 1.00 84.12 144 LYS A CA 1
ATOM 1112 C C . LYS A 1 144 ? 4.372 0.361 -24.291 1.00 84.12 144 LYS A C 1
ATOM 1114 O O . LYS A 1 144 ? 4.034 1.224 -23.487 1.00 84.12 144 LYS A O 1
ATOM 1119 N N . VAL A 1 145 ? 4.951 -0.782 -23.908 1.00 84.81 145 VAL A N 1
ATOM 1120 C CA . VAL A 1 145 ? 5.300 -1.080 -22.503 1.00 84.81 145 VAL A CA 1
ATOM 1121 C C . VAL A 1 145 ? 6.327 -0.073 -21.979 1.00 84.81 145 VAL A C 1
ATOM 1123 O O . VAL A 1 145 ? 6.131 0.501 -20.908 1.00 84.81 145 VAL A O 1
ATOM 1126 N N . ALA A 1 146 ? 7.377 0.204 -22.756 1.00 86.81 146 ALA A N 1
ATOM 1127 C CA . ALA A 1 146 ? 8.384 1.205 -22.419 1.00 86.81 146 ALA A CA 1
ATOM 1128 C C . ALA A 1 146 ? 7.764 2.598 -22.242 1.00 86.81 146 ALA A C 1
ATOM 1130 O O . ALA A 1 146 ? 8.048 3.265 -21.252 1.00 86.81 146 ALA A O 1
ATOM 1131 N N . SER A 1 147 ? 6.866 3.007 -23.145 1.00 89.12 147 SER A N 1
ATOM 1132 C CA . SER A 1 147 ? 6.151 4.285 -23.055 1.00 89.12 147 SER A CA 1
ATOM 1133 C C . SER A 1 147 ? 5.303 4.399 -21.783 1.00 89.12 147 SER A C 1
ATOM 1135 O O . SER A 1 147 ? 5.311 5.450 -21.141 1.00 89.12 147 SER A O 1
ATOM 1137 N N . ILE A 1 148 ? 4.626 3.320 -21.370 1.00 89.00 148 ILE A N 1
ATOM 1138 C CA . ILE A 1 148 ? 3.855 3.290 -20.118 1.00 89.00 148 ILE A CA 1
ATOM 1139 C C . ILE A 1 148 ? 4.784 3.462 -18.910 1.00 89.00 148 ILE A C 1
ATOM 1141 O O . ILE A 1 148 ? 4.509 4.286 -18.039 1.00 89.00 148 ILE A O 1
ATOM 1145 N N . ILE A 1 149 ? 5.889 2.715 -18.850 1.00 90.88 149 ILE A N 1
ATOM 1146 C CA . ILE A 1 149 ? 6.862 2.825 -17.751 1.00 90.88 149 ILE A CA 1
ATOM 1147 C C . ILE A 1 149 ? 7.438 4.240 -17.685 1.00 90.88 149 ILE A C 1
ATOM 1149 O O . ILE A 1 149 ? 7.503 4.829 -16.605 1.00 90.88 149 ILE A O 1
ATOM 1153 N N . ASP A 1 150 ? 7.803 4.807 -18.834 1.00 91.19 150 ASP A N 1
ATOM 1154 C CA . ASP A 1 150 ? 8.316 6.170 -18.934 1.00 91.19 150 ASP A CA 1
ATOM 1155 C C . ASP A 1 150 ? 7.309 7.193 -18.414 1.00 91.19 150 ASP A C 1
ATOM 1157 O O . ASP A 1 150 ? 7.687 8.081 -17.658 1.00 91.19 150 ASP A O 1
ATOM 1161 N N . HIS A 1 151 ? 6.031 7.060 -18.773 1.00 92.00 151 HIS A N 1
ATOM 1162 C CA . HIS A 1 151 ? 4.987 7.955 -18.284 1.00 92.00 151 HIS A CA 1
ATOM 1163 C C . HIS A 1 151 ? 4.882 7.915 -16.752 1.00 92.00 151 HIS A C 1
ATOM 1165 O O . HIS A 1 151 ? 4.972 8.952 -16.102 1.00 92.00 151 HIS A O 1
ATOM 1171 N N . PHE A 1 152 ? 4.785 6.721 -16.159 1.00 92.69 152 PHE A N 1
ATOM 1172 C CA . PHE A 1 152 ? 4.660 6.588 -14.704 1.00 92.69 152 PHE A CA 1
ATOM 1173 C C . PHE A 1 152 ? 5.913 7.032 -13.938 1.00 92.69 152 PHE A C 1
ATOM 1175 O O . PHE A 1 152 ? 5.787 7.553 -12.833 1.00 92.69 152 PHE A O 1
ATOM 1182 N N . THR A 1 153 ? 7.109 6.799 -14.483 1.00 92.12 153 THR A N 1
ATOM 1183 C CA . THR A 1 153 ? 8.374 7.179 -13.829 1.00 92.12 153 THR A CA 1
ATOM 1184 C C . THR A 1 153 ? 8.672 8.671 -13.953 1.00 92.12 153 THR A C 1
ATOM 1186 O O . THR A 1 153 ? 9.155 9.253 -12.984 1.00 92.12 153 THR A O 1
ATOM 1189 N N . LYS A 1 154 ? 8.339 9.305 -15.088 1.00 92.25 154 LYS A N 1
ATOM 1190 C CA . LYS A 1 154 ? 8.461 10.763 -15.283 1.00 92.25 154 LYS A CA 1
ATOM 1191 C C . LYS A 1 154 ? 7.495 11.547 -14.402 1.00 92.25 154 LYS A C 1
ATOM 1193 O O . LYS A 1 154 ? 7.889 12.552 -13.824 1.00 92.25 154 LYS A O 1
ATOM 1198 N N . ASP A 1 155 ? 6.266 11.059 -14.261 1.00 92.62 155 ASP A N 1
ATOM 1199 C CA . ASP A 1 155 ? 5.237 11.720 -13.456 1.00 92.62 155 ASP A CA 1
ATOM 1200 C C . ASP A 1 155 ? 5.347 11.386 -11.959 1.00 92.62 155 ASP A C 1
ATOM 1202 O O . ASP A 1 155 ? 4.533 11.851 -11.157 1.00 92.62 155 ASP A O 1
ATOM 1206 N N . PHE A 1 156 ? 6.313 10.552 -11.556 1.00 94.44 156 PHE A N 1
ATOM 1207 C CA . PHE A 1 156 ? 6.488 10.188 -10.157 1.00 94.44 156 PHE A CA 1
ATOM 1208 C C . PHE A 1 156 ? 6.934 11.395 -9.325 1.00 94.44 156 PHE A C 1
ATOM 1210 O O . PHE A 1 156 ? 7.968 12.011 -9.573 1.00 94.44 156 PHE A O 1
ATOM 1217 N N . GLN A 1 157 ? 6.164 11.686 -8.284 1.00 93.00 157 GLN A N 1
ATOM 1218 C CA . GLN A 1 157 ? 6.446 12.700 -7.283 1.00 93.00 157 GLN A CA 1
ATOM 1219 C C . GLN A 1 157 ? 6.771 11.989 -5.974 1.00 93.00 157 GLN A C 1
ATOM 1221 O O . GLN A 1 157 ? 5.912 11.285 -5.424 1.00 93.00 157 GLN A O 1
ATOM 1226 N N . LYS A 1 158 ? 8.008 12.189 -5.498 1.00 91.00 158 LYS A N 1
ATOM 1227 C CA . LYS A 1 158 ? 8.497 11.646 -4.225 1.00 91.00 158 LYS A CA 1
ATOM 1228 C C . LYS A 1 158 ? 7.532 11.974 -3.089 1.00 91.00 158 LYS A C 1
ATOM 1230 O O . LYS A 1 158 ? 6.808 12.971 -3.140 1.00 91.00 158 LYS A O 1
ATOM 1235 N N . LEU A 1 159 ? 7.506 11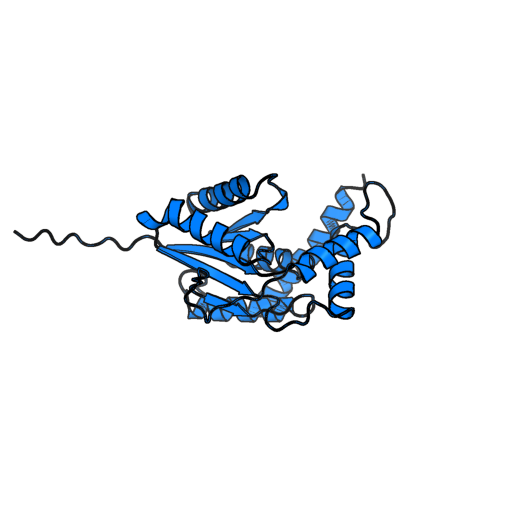.091 -2.099 1.00 88.81 159 LEU A N 1
ATOM 1236 C CA . LEU A 1 159 ? 6.766 11.329 -0.874 1.00 88.81 159 LEU A CA 1
ATOM 1237 C C . LEU A 1 159 ? 7.428 12.496 -0.131 1.00 88.81 159 LEU A C 1
ATOM 1239 O O . LEU A 1 159 ? 8.642 12.480 0.077 1.00 88.81 159 LEU A O 1
ATOM 1243 N N . ASP A 1 160 ? 6.640 13.495 0.248 1.00 81.94 160 ASP A N 1
ATOM 1244 C CA . ASP A 1 160 ? 7.101 14.615 1.062 1.00 81.94 160 ASP A CA 1
ATOM 1245 C C . ASP A 1 160 ? 6.359 14.588 2.397 1.00 81.94 160 ASP A C 1
ATOM 1247 O O . ASP A 1 160 ? 5.210 15.001 2.493 1.00 81.94 160 ASP A O 1
ATOM 1251 N N . ILE A 1 161 ? 7.030 14.051 3.415 1.00 71.69 161 ILE A N 1
ATOM 1252 C CA . ILE A 1 161 ? 6.522 13.965 4.793 1.00 71.69 161 ILE A CA 1
ATOM 1253 C C . ILE A 1 161 ? 6.964 15.199 5.607 1.00 71.69 161 ILE A C 1
ATOM 1255 O O . ILE A 1 161 ? 6.624 15.335 6.777 1.00 71.69 161 ILE A O 1
ATOM 1259 N N . SER A 1 162 ? 7.793 16.070 5.015 1.00 65.56 162 SER A N 1
ATOM 1260 C CA . SER A 1 162 ? 8.425 17.199 5.705 1.00 65.56 162 SER A CA 1
ATOM 1261 C C . SER A 1 162 ? 7.615 18.486 5.622 1.00 65.56 162 SER A C 1
ATOM 1263 O O . SER A 1 162 ? 7.785 19.369 6.461 1.00 65.56 162 SER A O 1
ATOM 1265 N N . SER A 1 163 ? 6.741 18.602 4.625 1.00 51.50 163 SER A N 1
ATOM 1266 C CA . SER A 1 163 ? 5.896 19.772 4.467 1.00 51.50 163 SER A CA 1
ATOM 1267 C C . SER A 1 163 ? 4.572 19.600 5.201 1.00 51.50 163 SER A C 1
ATOM 1269 O O . SER A 1 163 ? 3.967 18.531 5.217 1.00 51.50 163 SER A O 1
ATOM 1271 N N . GLU A 1 164 ? 4.054 20.704 5.734 1.00 48.78 164 GLU A N 1
ATOM 1272 C CA . GLU A 1 164 ? 2.679 20.850 6.237 1.00 48.78 164 GLU A CA 1
ATOM 1273 C C . GLU A 1 164 ? 1.607 20.604 5.139 1.00 48.78 164 GLU A C 1
ATOM 1275 O O . GLU A 1 164 ? 0.436 20.944 5.306 1.00 48.78 164 GLU A O 1
ATOM 1280 N N . THR A 1 165 ? 1.981 20.030 3.985 1.00 47.31 165 THR A N 1
ATOM 1281 C CA . THR A 1 165 ? 1.120 19.833 2.824 1.00 47.31 165 THR A CA 1
ATOM 1282 C C . THR A 1 165 ? 0.602 18.392 2.732 1.00 47.31 165 THR A C 1
ATOM 1284 O O . THR A 1 165 ? 1.293 17.468 2.330 1.00 47.31 165 THR A O 1
ATOM 1287 N N . ASN A 1 166 ? -0.685 18.229 3.053 1.00 55.41 166 ASN A N 1
ATOM 1288 C CA . ASN A 1 166 ? -1.656 17.278 2.481 1.00 55.41 166 ASN A CA 1
ATOM 1289 C C . ASN A 1 166 ? -1.389 15.752 2.486 1.00 55.41 166 ASN A C 1
ATOM 1291 O O . ASN A 1 166 ? -2.280 15.021 2.046 1.00 55.41 166 ASN A O 1
ATOM 1295 N N . GLU A 1 167 ? -0.245 15.243 2.948 1.00 69.19 167 GLU A N 1
ATOM 1296 C CA . GLU A 1 167 ? 0.087 13.806 2.956 1.00 69.19 167 GLU A CA 1
ATOM 1297 C C . GLU A 1 167 ? 0.284 13.267 4.381 1.00 69.19 167 GLU A C 1
ATOM 1299 O O . GLU A 1 167 ? 1.360 12.825 4.774 1.00 69.19 167 GLU A O 1
ATOM 1304 N N . SER A 1 168 ? -0.791 13.303 5.171 1.00 83.75 168 SER A N 1
ATOM 1305 C CA . SER A 1 168 ? -0.818 12.799 6.548 1.00 83.75 168 SER A CA 1
ATOM 1306 C C . SER A 1 168 ? -0.965 11.274 6.580 1.00 83.75 168 SER A C 1
ATOM 1308 O O . SER A 1 168 ? -2.074 10.748 6.656 1.00 83.75 168 SER A O 1
ATOM 1310 N N . PHE A 1 169 ? 0.158 10.562 6.490 1.00 93.38 169 PHE A N 1
ATOM 1311 C CA . PHE A 1 169 ? 0.223 9.122 6.747 1.00 93.38 169 PHE A CA 1
ATOM 1312 C C . PHE A 1 169 ? 0.586 8.855 8.210 1.00 93.38 169 PHE A C 1
ATOM 1314 O O . PHE A 1 169 ? 1.538 9.441 8.719 1.00 93.38 169 PHE A O 1
ATOM 1321 N N . ASP A 1 170 ? -0.129 7.940 8.864 1.00 95.44 170 ASP A N 1
ATOM 1322 C CA . ASP A 1 170 ? 0.157 7.518 10.241 1.00 95.44 170 ASP A CA 1
ATOM 1323 C C . ASP A 1 170 ? 1.398 6.616 10.323 1.00 95.44 170 ASP A C 1
ATOM 1325 O O . ASP A 1 170 ? 2.119 6.631 11.317 1.00 95.44 170 ASP A O 1
ATOM 1329 N N . LEU A 1 171 ? 1.659 5.837 9.268 1.00 96.50 171 LEU A N 1
ATOM 1330 C CA . LEU A 1 171 ? 2.828 4.966 9.153 1.00 96.50 171 LEU A CA 1
ATOM 1331 C C . LEU A 1 171 ? 3.355 4.981 7.717 1.00 96.50 171 LEU A C 1
ATOM 1333 O O . LEU A 1 171 ? 2.600 4.767 6.768 1.00 96.50 171 LEU A O 1
ATOM 1337 N N . VAL A 1 172 ? 4.664 5.181 7.549 1.00 96.38 172 VAL A N 1
ATOM 1338 C CA . VAL A 1 172 ? 5.336 5.136 6.242 1.00 96.38 172 VAL A CA 1
ATOM 1339 C C . VAL A 1 172 ? 6.390 4.039 6.231 1.00 96.38 172 VAL A C 1
ATOM 1341 O O . VAL A 1 172 ? 7.403 4.108 6.924 1.00 96.38 172 VAL A O 1
ATOM 1344 N N . LEU A 1 173 ? 6.178 3.041 5.378 1.00 96.69 173 LEU A N 1
ATOM 1345 C CA . LEU A 1 173 ? 7.061 1.897 5.214 1.00 96.69 173 LEU A CA 1
ATOM 1346 C C . LEU A 1 173 ? 7.843 2.041 3.915 1.00 96.69 173 LEU A C 1
ATOM 1348 O O . LEU A 1 173 ? 7.308 1.839 2.827 1.00 96.69 173 LEU A O 1
ATOM 1352 N N . LYS A 1 174 ? 9.131 2.369 4.038 1.00 96.00 174 LYS A N 1
ATOM 1353 C CA . LYS A 1 174 ? 10.052 2.403 2.897 1.00 96.00 174 LYS A CA 1
ATOM 1354 C C . LYS A 1 174 ? 10.404 0.989 2.443 1.00 96.00 174 LYS A C 1
ATOM 1356 O O . LYS A 1 174 ? 11.017 0.237 3.206 1.00 96.00 174 LYS A O 1
ATOM 1361 N N . LEU A 1 175 ? 10.045 0.646 1.220 1.00 96.31 175 LEU A N 1
ATOM 1362 C CA . LEU A 1 175 ? 10.244 -0.649 0.586 1.00 96.31 175 LEU A CA 1
ATOM 1363 C C . LEU A 1 175 ? 11.202 -0.517 -0.595 1.00 96.31 175 LEU A C 1
ATOM 1365 O O . LEU A 1 175 ? 11.468 0.578 -1.090 1.00 96.31 175 LEU A O 1
ATOM 1369 N N . LYS A 1 176 ? 11.686 -1.660 -1.072 1.00 94.62 176 LYS A N 1
ATOM 1370 C CA . LYS A 1 176 ? 12.432 -1.736 -2.328 1.00 94.62 176 LYS A CA 1
ATOM 1371 C C . LYS A 1 176 ? 11.586 -2.399 -3.413 1.00 94.62 176 LYS A C 1
ATOM 1373 O O . LYS A 1 176 ? 10.853 -3.342 -3.115 1.00 94.62 176 LYS A O 1
ATOM 1378 N N . PRO A 1 177 ? 11.647 -1.933 -4.665 1.00 92.75 177 PRO A N 1
ATOM 1379 C CA . PRO A 1 177 ? 10.891 -2.546 -5.740 1.00 92.75 177 PRO A CA 1
ATOM 1380 C C . PRO A 1 177 ? 11.557 -3.844 -6.207 1.00 92.75 177 PRO A C 1
ATOM 1382 O O . PRO A 1 177 ? 12.761 -4.027 -6.047 1.00 92.75 177 PRO A O 1
ATOM 1385 N N . PHE A 1 178 ? 10.757 -4.676 -6.877 1.00 88.69 178 PHE A N 1
ATOM 1386 C CA . PHE A 1 178 ? 11.181 -5.887 -7.597 1.00 88.69 178 PHE A CA 1
ATOM 1387 C C . PHE A 1 178 ? 11.650 -7.073 -6.736 1.00 88.69 178 PHE A C 1
ATOM 1389 O O . PHE A 1 178 ? 11.988 -6.948 -5.561 1.00 88.69 178 PHE A O 1
ATOM 1396 N N . GLU A 1 179 ? 11.645 -8.262 -7.337 1.00 82.31 179 GLU A N 1
ATOM 1397 C CA . GLU A 1 179 ? 12.334 -9.425 -6.777 1.00 82.31 179 GLU A CA 1
ATOM 1398 C C . GLU A 1 179 ? 13.857 -9.218 -6.836 1.00 82.31 179 GLU A C 1
ATOM 1400 O O . GLU A 1 179 ? 14.342 -8.613 -7.797 1.00 82.31 179 GLU A O 1
ATOM 1405 N N . PRO A 1 180 ? 14.628 -9.707 -5.843 1.00 87.25 180 PRO A N 1
ATOM 1406 C CA . PRO A 1 180 ? 14.245 -10.599 -4.734 1.00 87.25 180 PRO A CA 1
ATOM 1407 C C . PRO A 1 180 ? 13.767 -9.888 -3.447 1.00 87.25 180 PRO A C 1
ATOM 1409 O O . PRO A 1 180 ? 13.597 -10.530 -2.411 1.00 87.25 180 PRO A O 1
ATOM 1412 N N . GLU A 1 181 ? 13.534 -8.574 -3.469 1.00 93.38 181 GLU A N 1
ATOM 1413 C CA . GLU A 1 181 ? 13.301 -7.786 -2.246 1.00 93.38 181 GLU A CA 1
ATOM 1414 C C . GLU A 1 181 ? 11.938 -8.037 -1.581 1.00 93.38 181 GLU A C 1
ATOM 1416 O O . GLU A 1 181 ? 11.702 -7.593 -0.457 1.00 93.38 181 GLU A O 1
ATOM 1421 N N . TYR A 1 182 ? 11.030 -8.777 -2.222 1.00 94.88 182 TYR A N 1
ATOM 1422 C CA . TYR A 1 182 ? 9.680 -8.991 -1.696 1.00 94.88 182 TYR A CA 1
ATOM 1423 C C . TYR A 1 182 ? 9.668 -9.671 -0.327 1.00 94.88 182 TYR A C 1
ATOM 1425 O O . TYR A 1 182 ? 8.878 -9.283 0.532 1.00 94.88 182 TYR A O 1
ATOM 1433 N N . HIS A 1 183 ? 10.560 -10.635 -0.092 1.00 96.50 183 HIS A N 1
ATOM 1434 C CA . HIS A 1 183 ? 10.669 -11.292 1.209 1.00 96.50 183 HIS A CA 1
ATOM 1435 C C . HIS A 1 183 ? 11.095 -10.299 2.302 1.00 96.50 183 HIS A C 1
ATOM 1437 O O . HIS A 1 183 ? 10.436 -10.184 3.335 1.00 96.50 183 HIS A O 1
ATOM 1443 N N . ASN A 1 184 ? 12.133 -9.499 2.036 1.00 97.31 184 ASN A N 1
ATOM 1444 C CA . ASN A 1 184 ? 12.605 -8.461 2.956 1.00 97.31 184 ASN A CA 1
ATOM 1445 C C . ASN A 1 184 ? 11.531 -7.398 3.219 1.00 97.31 184 ASN A C 1
ATOM 1447 O O . ASN A 1 184 ? 11.346 -6.976 4.362 1.00 97.31 184 ASN A O 1
ATOM 1451 N N . ASN A 1 185 ? 10.789 -7.000 2.183 1.00 97.81 185 ASN A N 1
ATOM 1452 C CA . ASN A 1 185 ? 9.668 -6.078 2.315 1.00 97.81 185 ASN A CA 1
ATOM 1453 C C . ASN A 1 185 ? 8.581 -6.653 3.227 1.00 97.81 185 ASN A C 1
ATOM 1455 O O . ASN A 1 185 ? 8.123 -5.952 4.122 1.00 97.81 185 ASN A O 1
ATOM 1459 N N . LEU A 1 186 ? 8.188 -7.919 3.051 1.00 98.19 186 LEU A N 1
ATOM 1460 C CA . LEU A 1 186 ? 7.174 -8.551 3.900 1.00 98.19 186 LEU A CA 1
ATOM 1461 C C . LEU A 1 186 ? 7.631 -8.682 5.351 1.00 98.19 186 LEU A C 1
ATOM 1463 O O . LEU A 1 186 ? 6.833 -8.409 6.247 1.00 98.19 186 LEU A O 1
ATOM 1467 N N . LYS A 1 187 ? 8.904 -9.023 5.597 1.00 98.12 187 LYS A N 1
ATOM 1468 C CA . LYS A 1 187 ? 9.479 -9.024 6.952 1.00 98.12 187 LYS A CA 1
ATOM 1469 C C . LYS A 1 187 ? 9.402 -7.641 7.585 1.00 98.12 187 LYS A C 1
ATOM 1471 O O . LYS A 1 187 ? 8.936 -7.511 8.714 1.00 98.12 187 LYS A O 1
ATOM 1476 N N . LYS A 1 188 ? 9.811 -6.609 6.840 1.00 98.25 188 LYS A N 1
ATOM 1477 C CA . LYS A 1 188 ? 9.767 -5.220 7.304 1.00 98.25 188 LYS A CA 1
ATOM 1478 C C . LYS A 1 188 ? 8.339 -4.780 7.615 1.00 98.25 188 LYS A C 1
ATOM 1480 O O . LYS A 1 188 ? 8.091 -4.302 8.713 1.00 98.25 188 LYS A O 1
ATOM 1485 N N . ILE A 1 189 ? 7.404 -4.984 6.686 1.00 98.44 189 ILE A N 1
ATOM 1486 C CA . ILE A 1 189 ? 5.997 -4.617 6.881 1.00 98.44 189 ILE A CA 1
ATOM 1487 C C . ILE A 1 189 ? 5.425 -5.351 8.093 1.00 98.44 189 ILE A C 1
ATOM 1489 O O . ILE A 1 189 ? 4.808 -4.724 8.942 1.00 98.44 189 ILE A O 1
ATOM 1493 N N . SER A 1 190 ? 5.659 -6.658 8.207 1.00 98.19 190 SER A N 1
ATOM 1494 C CA . SER A 1 190 ? 5.099 -7.452 9.302 1.00 98.19 190 SER A CA 1
ATOM 1495 C C . SER A 1 190 ? 5.618 -7.011 10.668 1.00 98.19 190 SER A C 1
ATOM 1497 O O . SER A 1 190 ? 4.841 -6.909 11.611 1.00 98.19 190 SER A O 1
ATOM 1499 N N . LYS A 1 191 ? 6.917 -6.717 10.772 1.00 98.31 191 LYS A N 1
ATOM 1500 C CA . LYS A 1 191 ? 7.511 -6.208 12.009 1.00 98.31 191 LYS A CA 1
ATOM 1501 C C . LYS A 1 191 ? 6.890 -4.866 12.407 1.00 98.31 191 LYS A C 1
ATOM 1503 O O . LYS A 1 191 ? 6.370 -4.739 13.507 1.00 98.31 191 LYS A O 1
ATOM 1508 N N . GLU A 1 192 ? 6.883 -3.904 11.490 1.00 98.31 192 GLU A N 1
ATOM 1509 C CA . GLU A 1 192 ? 6.414 -2.541 11.764 1.00 98.31 192 GLU A CA 1
ATOM 1510 C C . GLU A 1 192 ? 4.904 -2.494 12.047 1.00 98.31 192 GLU A C 1
ATOM 1512 O O . GLU A 1 192 ? 4.458 -1.749 12.919 1.00 98.31 192 GLU A O 1
ATOM 1517 N N . LEU A 1 193 ? 4.103 -3.320 11.357 1.00 98.19 193 LEU A N 1
ATOM 1518 C CA . LEU A 1 193 ? 2.672 -3.446 11.641 1.00 98.19 193 LEU A CA 1
ATOM 1519 C C . LEU A 1 193 ? 2.412 -4.081 13.005 1.00 98.19 193 LEU A C 1
ATOM 1521 O O . LEU A 1 193 ? 1.532 -3.604 13.706 1.00 98.19 193 LEU A O 1
ATOM 1525 N N . ASN A 1 194 ? 3.151 -5.122 13.394 1.00 97.75 194 ASN A N 1
ATOM 1526 C CA . ASN A 1 194 ? 2.994 -5.731 14.716 1.00 97.75 194 ASN A CA 1
ATOM 1527 C C . ASN A 1 194 ? 3.409 -4.769 15.843 1.00 97.75 194 ASN A C 1
ATOM 1529 O O . ASN A 1 194 ? 2.722 -4.695 16.856 1.00 97.75 194 ASN A O 1
ATOM 1533 N N . GLU A 1 195 ? 4.490 -4.006 15.649 1.00 98.06 195 GLU A N 1
ATOM 1534 C CA . GLU A 1 195 ? 4.976 -3.022 16.626 1.00 98.06 195 GLU A CA 1
ATOM 1535 C C . GLU A 1 195 ? 4.034 -1.812 16.755 1.00 98.06 195 GLU A C 1
ATOM 1537 O O . GLU A 1 195 ? 3.782 -1.347 17.865 1.00 98.06 195 GLU A O 1
ATOM 1542 N N . THR A 1 196 ? 3.487 -1.316 15.640 1.00 97.94 196 THR A N 1
ATOM 1543 C CA . THR A 1 196 ? 2.642 -0.104 15.622 1.00 97.94 196 THR A CA 1
ATOM 1544 C C . THR A 1 196 ? 1.162 -0.412 15.866 1.00 97.94 196 THR A C 1
ATOM 1546 O O . THR A 1 196 ? 0.459 0.356 16.521 1.00 97.94 196 THR A O 1
ATOM 1549 N N . TYR A 1 197 ? 0.672 -1.532 15.333 1.00 97.12 197 TYR A N 1
ATOM 1550 C CA . TYR A 1 197 ? -0.733 -1.941 15.344 1.00 97.12 197 TYR A CA 1
ATOM 1551 C C . TYR A 1 197 ? -0.859 -3.444 15.669 1.00 97.12 197 TYR A C 1
ATOM 1553 O O . TYR A 1 197 ? -1.262 -4.234 14.808 1.00 97.12 197 TYR A O 1
ATOM 1561 N N . PRO A 1 198 ? -0.550 -3.872 16.905 1.00 96.00 198 PRO A N 1
ATOM 1562 C CA . PRO A 1 198 ? -0.604 -5.286 17.284 1.00 96.00 198 PRO A CA 1
ATOM 1563 C C . PRO A 1 198 ? -1.995 -5.908 17.086 1.00 96.00 198 PRO A C 1
ATOM 1565 O O . PRO A 1 198 ? -2.089 -7.080 16.747 1.00 96.00 198 PRO A O 1
ATOM 1568 N N . ASP A 1 199 ? -3.078 -5.133 17.189 1.00 93.00 199 ASP A N 1
ATOM 1569 C CA . ASP A 1 199 ? -4.437 -5.628 16.912 1.00 93.00 199 ASP A CA 1
ATOM 1570 C C . ASP A 1 199 ? -4.674 -5.948 15.424 1.00 93.00 199 ASP A C 1
ATOM 1572 O O . ASP A 1 199 ? -5.486 -6.810 15.086 1.00 93.00 199 ASP A O 1
ATOM 1576 N N . LEU A 1 200 ? -3.960 -5.264 14.522 1.00 95.56 200 LEU A N 1
ATOM 1577 C CA . LEU A 1 200 ? -4.022 -5.493 13.078 1.00 95.56 200 LEU A CA 1
ATOM 1578 C C . LEU A 1 200 ? -3.202 -6.725 12.669 1.00 95.56 200 LEU A C 1
ATOM 1580 O O . LEU A 1 200 ? -3.626 -7.495 11.805 1.00 95.56 200 LEU A O 1
ATOM 1584 N N . LEU A 1 201 ? -2.030 -6.912 13.280 1.00 96.75 201 LEU A N 1
ATOM 1585 C CA . LEU A 1 201 ? -1.178 -8.078 13.062 1.00 96.75 201 LEU A CA 1
ATOM 1586 C C . LEU A 1 201 ? -0.664 -8.608 14.411 1.00 96.75 201 LEU A C 1
ATOM 1588 O O . LEU A 1 201 ? 0.424 -8.217 14.830 1.00 96.75 201 LEU A O 1
ATOM 1592 N N . PRO A 1 202 ? -1.398 -9.520 15.078 1.00 94.38 202 PRO A N 1
ATOM 1593 C CA . PRO A 1 202 ? -1.071 -9.973 16.439 1.00 94.38 202 PRO A CA 1
ATOM 1594 C C . PRO A 1 202 ? 0.229 -10.763 16.566 1.00 94.38 202 PRO A C 1
ATOM 1596 O O . PRO A 1 202 ? 0.834 -10.808 17.635 1.00 94.38 202 PRO A O 1
ATOM 1599 N N . SER A 1 203 ? 0.669 -11.398 15.481 1.00 95.44 203 SER A N 1
ATOM 1600 C CA . SER A 1 203 ? 1.888 -12.200 15.455 1.00 95.44 203 SER A CA 1
ATOM 1601 C C . SER A 1 203 ? 2.649 -11.983 14.158 1.00 95.44 203 SER A C 1
ATOM 1603 O O . SER A 1 203 ? 2.065 -12.057 13.074 1.00 95.44 203 SER A O 1
ATOM 1605 N N . ILE A 1 204 ? 3.961 -11.793 14.267 1.00 97.06 204 ILE A N 1
ATOM 1606 C CA . ILE A 1 204 ? 4.853 -11.712 13.111 1.00 97.06 204 ILE A CA 1
ATOM 1607 C C . ILE A 1 204 ? 4.954 -13.115 12.474 1.00 97.06 204 ILE A C 1
ATOM 1609 O O . ILE A 1 204 ? 5.290 -14.067 13.181 1.00 97.06 204 ILE A O 1
ATOM 1613 N N . PRO A 1 205 ? 4.661 -13.275 11.169 1.00 96.81 205 PRO A N 1
ATOM 1614 C CA . PRO A 1 205 ? 4.857 -14.536 10.462 1.00 96.81 205 PRO A CA 1
ATOM 1615 C C . PRO A 1 205 ? 6.343 -14.901 10.410 1.00 96.81 205 PRO A C 1
ATOM 1617 O O . PRO A 1 205 ? 7.202 -14.029 10.267 1.00 96.81 205 PRO A O 1
ATOM 1620 N N . ASP A 1 206 ? 6.643 -16.195 10.488 1.00 97.19 206 ASP A N 1
ATOM 1621 C CA . ASP A 1 206 ? 8.005 -16.686 10.299 1.00 97.19 206 ASP A CA 1
ATOM 1622 C C . ASP A 1 206 ? 8.444 -16.630 8.823 1.00 97.19 206 ASP A C 1
ATOM 1624 O O . ASP A 1 206 ? 7.633 -16.480 7.902 1.00 97.19 206 ASP A O 1
ATOM 1628 N N . ASP A 1 207 ? 9.753 -16.753 8.593 1.00 97.00 207 ASP A N 1
ATOM 1629 C CA . ASP A 1 207 ? 10.341 -16.677 7.248 1.00 97.00 207 ASP A CA 1
ATOM 1630 C C . ASP A 1 207 ? 9.757 -17.746 6.314 1.00 97.00 207 ASP A C 1
ATOM 1632 O O . ASP A 1 207 ? 9.414 -17.461 5.168 1.00 97.00 207 ASP A O 1
ATOM 1636 N N . LYS A 1 208 ? 9.530 -18.959 6.830 1.00 97.19 208 LYS A N 1
ATOM 1637 C CA . LYS A 1 208 ? 8.945 -20.058 6.057 1.00 97.19 208 LYS A CA 1
ATOM 1638 C C . LYS A 1 208 ? 7.555 -19.692 5.531 1.00 97.19 208 LYS A C 1
ATOM 1640 O O . LYS A 1 208 ? 7.257 -19.923 4.359 1.00 97.19 208 LYS A O 1
ATOM 1645 N N . LYS A 1 209 ? 6.703 -19.096 6.368 1.00 97.00 209 LYS A N 1
ATOM 1646 C CA . LYS A 1 209 ? 5.367 -18.651 5.971 1.00 97.00 209 LYS A CA 1
ATOM 1647 C C . LYS A 1 209 ? 5.436 -17.576 4.890 1.00 97.00 209 LYS A C 1
ATOM 1649 O O . LYS A 1 209 ? 4.640 -17.614 3.951 1.00 97.00 209 LYS A O 1
ATOM 1654 N N . LEU A 1 210 ? 6.362 -16.625 5.009 1.00 97.12 210 LEU A N 1
ATOM 1655 C CA . LEU A 1 210 ? 6.546 -15.566 4.014 1.00 97.12 210 LEU A CA 1
ATOM 1656 C C . LEU A 1 210 ? 7.016 -16.123 2.663 1.00 97.12 210 LEU A C 1
ATOM 1658 O O . LEU A 1 210 ? 6.472 -15.747 1.622 1.00 97.12 210 LEU A O 1
ATOM 1662 N N . GLU A 1 211 ? 7.969 -17.054 2.675 1.00 95.44 211 GLU A N 1
ATOM 1663 C CA . GLU A 1 211 ? 8.436 -17.762 1.479 1.00 95.44 211 GLU A CA 1
ATOM 1664 C C . GLU A 1 211 ? 7.314 -18.566 0.806 1.00 95.44 211 GLU A C 1
ATOM 1666 O O . GLU A 1 211 ? 7.139 -18.491 -0.413 1.00 95.44 211 GLU A O 1
ATOM 1671 N N . GLU A 1 212 ? 6.510 -19.296 1.585 1.00 95.81 212 GLU A N 1
ATOM 1672 C CA . GLU A 1 212 ? 5.359 -20.051 1.078 1.00 95.81 212 GLU A CA 1
ATOM 1673 C C . GLU A 1 212 ? 4.330 -19.141 0.394 1.00 95.81 212 GLU A C 1
ATOM 1675 O O . GLU A 1 212 ? 3.828 -19.474 -0.683 1.00 95.81 212 GLU A O 1
ATOM 1680 N N . LEU A 1 213 ? 4.039 -17.974 0.982 1.00 94.81 213 LEU A N 1
ATOM 1681 C CA . LEU A 1 213 ? 3.114 -16.999 0.402 1.00 94.81 213 LEU A CA 1
ATOM 1682 C C . LEU A 1 213 ? 3.615 -16.463 -0.941 1.00 94.81 213 LEU A C 1
ATOM 1684 O O . LEU A 1 213 ? 2.841 -16.407 -1.899 1.00 94.81 213 LEU A O 1
ATOM 1688 N N . LEU A 1 214 ? 4.899 -16.107 -1.025 1.00 93.69 214 LEU A N 1
ATOM 1689 C CA . LEU A 1 214 ? 5.512 -15.630 -2.266 1.00 93.69 214 LEU A CA 1
ATOM 1690 C C . LEU A 1 214 ? 5.514 -16.721 -3.340 1.00 93.69 214 LEU A C 1
ATOM 1692 O O . LEU A 1 214 ? 5.101 -16.477 -4.474 1.00 93.69 214 LEU A O 1
ATOM 1696 N N . LYS A 1 215 ? 5.885 -17.952 -2.975 1.00 91.94 215 LYS A N 1
ATOM 1697 C CA . LYS A 1 215 ? 5.866 -19.097 -3.891 1.00 91.94 215 LYS A CA 1
ATOM 1698 C C . LYS A 1 215 ? 4.465 -19.366 -4.446 1.00 91.94 215 LYS A C 1
ATOM 1700 O O . LYS A 1 215 ? 4.318 -19.631 -5.641 1.00 91.94 215 LYS A O 1
ATOM 1705 N N . ASP A 1 216 ? 3.432 -19.285 -3.610 1.00 89.44 216 ASP A N 1
ATOM 1706 C CA . ASP A 1 216 ? 2.043 -19.456 -4.046 1.00 89.44 216 ASP A CA 1
ATOM 1707 C C . ASP A 1 216 ? 1.613 -18.359 -5.038 1.00 89.44 216 ASP A C 1
ATOM 1709 O O . ASP A 1 216 ? 0.937 -18.637 -6.027 1.00 89.44 216 ASP A O 1
ATOM 1713 N N . ILE A 1 217 ? 2.060 -17.115 -4.841 1.00 86.56 217 ILE A N 1
ATOM 1714 C CA . ILE A 1 217 ? 1.780 -16.020 -5.783 1.00 86.56 217 ILE A CA 1
ATOM 1715 C C . ILE A 1 217 ? 2.429 -16.284 -7.138 1.00 86.56 217 ILE A C 1
ATOM 1717 O O . ILE A 1 217 ? 1.749 -16.212 -8.164 1.00 86.56 217 ILE A O 1
ATOM 1721 N N . PHE A 1 218 ? 3.717 -16.621 -7.162 1.00 82.12 218 PHE A N 1
ATOM 1722 C CA . PHE A 1 218 ? 4.425 -16.847 -8.423 1.00 82.12 218 PHE A CA 1
ATOM 1723 C C . PHE A 1 218 ? 3.910 -18.080 -9.166 1.00 82.12 218 PHE A C 1
ATOM 1725 O O . PHE A 1 218 ? 3.804 -18.066 -10.388 1.00 82.12 218 PHE A O 1
ATOM 1732 N N . THR A 1 219 ? 3.508 -19.130 -8.446 1.00 80.69 219 THR A N 1
ATOM 1733 C CA . THR A 1 219 ? 2.941 -20.333 -9.072 1.00 80.69 219 THR A CA 1
ATOM 1734 C C . THR A 1 219 ? 1.515 -20.135 -9.586 1.00 80.69 219 THR A C 1
ATOM 1736 O O . THR A 1 219 ? 1.181 -20.688 -10.633 1.00 80.69 219 THR A O 1
ATOM 1739 N N . ASN A 1 220 ? 0.671 -19.352 -8.904 1.00 68.88 220 ASN A N 1
ATOM 1740 C CA . ASN A 1 220 ? -0.699 -19.094 -9.361 1.00 68.88 220 ASN A CA 1
ATOM 1741 C C . ASN A 1 220 ? -0.776 -18.033 -10.462 1.00 68.88 220 ASN A C 1
ATOM 1743 O O . ASN A 1 220 ? -1.614 -18.173 -11.350 1.00 68.88 220 ASN A O 1
ATOM 1747 N N . THR A 1 221 ? 0.132 -17.051 -10.469 1.00 59.91 221 THR A N 1
ATOM 1748 C CA . THR A 1 221 ? 0.272 -16.113 -11.599 1.00 59.91 221 THR A CA 1
ATOM 1749 C C . THR A 1 221 ? 0.514 -16.897 -12.898 1.00 59.91 221 THR A C 1
ATOM 1751 O O . THR A 1 221 ? -0.216 -16.715 -13.865 1.00 59.91 221 THR A O 1
ATOM 1754 N N . ASN A 1 222 ? 1.384 -17.914 -12.860 1.00 51.69 222 ASN A N 1
ATOM 1755 C CA . ASN A 1 222 ? 1.665 -18.784 -14.010 1.00 51.69 222 ASN A CA 1
ATOM 1756 C C . ASN A 1 222 ? 0.491 -19.701 -14.435 1.00 51.69 222 ASN A C 1
ATOM 1758 O O . ASN A 1 222 ? 0.521 -20.266 -15.528 1.00 51.69 222 ASN A O 1
ATOM 1762 N N . LYS A 1 223 ? -0.522 -19.923 -13.580 1.00 45.38 223 LYS A N 1
ATOM 1763 C CA . LYS A 1 223 ? -1.682 -20.791 -13.884 1.00 45.38 223 LYS A CA 1
ATOM 1764 C C . LYS A 1 223 ? -2.843 -20.033 -14.525 1.00 45.38 223 LYS A C 1
ATOM 1766 O O . LYS A 1 223 ? -3.564 -20.628 -15.326 1.00 45.38 223 LYS A O 1
ATOM 1771 N N . GLU A 1 224 ? -3.045 -18.761 -14.180 1.00 43.47 224 GLU A N 1
ATOM 1772 C CA . GLU A 1 224 ? -4.026 -17.909 -14.870 1.00 43.47 224 GLU A CA 1
ATOM 1773 C C . GLU A 1 224 ? -3.617 -17.683 -16.335 1.00 43.47 224 GLU A C 1
ATOM 1775 O O . GLU A 1 224 ? -4.474 -17.732 -17.219 1.00 43.47 224 GLU A O 1
ATOM 1780 N N . ASP A 1 225 ? -2.310 -17.613 -16.608 1.00 39.50 225 ASP A N 1
ATOM 1781 C CA . ASP A 1 225 ? -1.750 -17.516 -17.963 1.00 39.50 225 ASP A CA 1
ATOM 1782 C C . ASP A 1 225 ? -2.046 -18.750 -18.842 1.00 39.50 225 ASP A C 1
ATOM 1784 O O . ASP A 1 225 ? -2.216 -18.619 -20.051 1.00 39.50 225 ASP A O 1
ATOM 1788 N N . GLN A 1 226 ? -2.191 -19.946 -18.252 1.00 33.72 226 GLN A N 1
ATOM 1789 C CA . GLN A 1 226 ? -2.489 -21.189 -18.991 1.00 33.72 226 GLN A CA 1
ATOM 1790 C C . GLN A 1 226 ? -3.988 -21.433 -19.225 1.00 33.72 226 GLN A C 1
ATOM 1792 O O . GLN A 1 226 ? -4.359 -22.240 -20.079 1.00 33.72 226 GLN A O 1
ATOM 1797 N N . LYS A 1 227 ? -4.873 -20.773 -18.466 1.00 35.38 227 LYS A N 1
ATOM 1798 C CA . LYS A 1 227 ? -6.331 -20.924 -18.628 1.00 35.38 227 LYS A CA 1
ATOM 1799 C C . LYS A 1 227 ? -6.911 -20.061 -19.748 1.00 35.38 227 LYS A C 1
ATOM 1801 O O . LYS A 1 227 ? -7.994 -20.381 -20.221 1.00 35.38 227 LYS A O 1
ATOM 1806 N N . ASN A 1 228 ? -6.191 -19.035 -20.200 1.00 35.50 228 ASN A N 1
ATOM 1807 C CA . ASN A 1 228 ? -6.614 -18.155 -21.295 1.00 35.50 228 ASN A CA 1
ATOM 1808 C C . ASN A 1 228 ? -6.096 -18.596 -22.680 1.00 35.50 228 ASN A C 1
ATOM 1810 O O . ASN A 1 228 ? -6.252 -17.861 -23.650 1.00 35.50 228 ASN A O 1
ATOM 1814 N N . THR A 1 229 ? -5.486 -19.784 -22.786 1.00 36.91 229 THR A N 1
ATOM 1815 C CA . THR A 1 229 ? -4.966 -20.360 -24.045 1.00 36.91 229 THR A CA 1
ATOM 1816 C C . THR A 1 229 ? -5.791 -21.549 -24.568 1.00 36.91 229 THR A C 1
ATOM 1818 O O . THR A 1 229 ? -5.306 -22.302 -25.412 1.00 36.91 229 THR A O 1
ATOM 1821 N N . LYS A 1 230 ? -7.018 -21.757 -24.070 1.00 30.73 230 LYS A N 1
ATOM 1822 C CA . LYS A 1 230 ? -7.943 -22.795 -24.557 1.00 30.73 230 LYS A CA 1
ATOM 1823 C C . LYS A 1 230 ? -9.257 -22.212 -25.043 1.00 30.73 230 LYS A C 1
ATOM 1825 O O . LYS A 1 230 ? -9.785 -21.323 -24.345 1.00 30.73 230 LYS A O 1
#

Mean predicted aligned error: 7.16 Å

InterPro domains:
  IPR015966 tRNA ligase, kinase domain, fungi [PF08303] (15-177)
  IPR027417 P-loop containing nucleoside triphosphate hydrolase [G3DSA:3.40.50.300] (1-194)

Solvent-accessible surface area (backbone atoms only — not comparable to full-atom values): 13137 Å² total; per-residue (Å²): 134,85,84,74,78,74,77,72,78,52,57,69,35,38,41,38,40,37,32,32,49,77,41,38,47,64,64,62,52,49,54,45,47,45,74,68,27,78,36,42,43,78,43,58,44,88,82,40,97,42,72,66,60,39,51,52,50,44,54,53,51,47,71,38,87,76,28,41,30,30,36,46,52,46,39,47,28,32,61,69,52,45,38,51,51,54,51,53,49,47,74,74,40,49,93,67,30,41,77,43,34,35,35,40,32,32,42,78,94,46,71,64,83,41,68,67,47,49,52,53,22,48,51,46,47,38,57,74,66,51,50,86,79,61,96,79,89,84,76,76,49,72,68,52,52,48,51,52,49,50,51,42,49,71,58,45,47,72,85,57,81,84,55,99,59,77,59,86,55,79,39,79,44,83,40,62,51,34,85,82,38,55,60,60,39,51,53,50,51,38,50,52,40,30,74,76,37,39,90,66,30,79,64,68,78,53,71,67,58,54,52,52,47,52,51,52,50,61,56,50,56,60,49,60,53,60,65,76,75,114

Nearest PDB structures (foldseek):
  6u03-assembly1_A  TM=8.329E-01  e=3.868E-13  Candida albicans SC5314
  6tzx-assembly1_A  TM=8.429E-01  e=5.502E-13  Candida albicans SC5314
  6u00-assembly2_B  TM=8.283E-01  e=9.334E-13  Candida albicans SC5314
  5u32-assembly1_A  TM=8.273E-01  e=3.203E-12  Candida albicans SC5314
  6u05-assembly1_A  TM=8.330E-01  e=6.111E-12  Candida albicans SC5314